Protein 6J5F (pdb70)

CATH classification: 2.60.40.350

Radius of gyration: 21.65 Å; Cα contacts (8 Å, |Δi|>4): 875; chains: 3; bounding box: 58×42×71 Å

Sequence (322 aa):
YTMCDKTKFTWKRAPTDSGHDTVVMEVTFSGTKPCRIPVRAVAHGSPDVNVAMLITPNPTIENNGGGFIEMQLPPGDNIIYVGELSHQWFQKGSQVQLQQSGPELVKPGASVKMSCKASGYTFTDYVIGWVKQRTGQGLEWIGEIYPGSGTTYYNEKFKDKATLTADKSSNTAYMQLSSLTSEDSAVYFCARGEDGYYIALDYWGQGTTVTVSSDIELTQSPASLSASVGETVTITCRASGNIHNYLAWYQQKQGKSPQLLVYKAQTLADGVPSRFSGSGSGTQYSLKINSLQPEDFGSYYCQHFWSTPPWTFGGGTKLEIK

Foldseek 3Di:
DAEAALVFKDFPAPWDDPVPQKTKGFIDGDDDPKHFWDKFKAAPPGPPDGQWAWPPPRFIDHPPDTGMTITHGAAAWMWIGGRNDIDIDHHHHD/DWAWEKDEAAEEAQFAKDKIKTAIDDDQLQQKKKWKWWAAVPGDIDTAKIARQNVRDIDGDPVCPVFWDWGADNVRRMIMIMGGRDDQVRFTWMKIFIAGPPDGDDRDGIYPTYTYGYDD/DKAKAKPDQEDADAAQAKDKIKIFIPWFQFLQKWKWFDADPGDTDTADGSQAHGDPPHDPQWGKDDGTGMIMIMGGRHDPVRFGKMKMWGDGDDDDRDIYPIYGYHHD

Organism: NCBI:txid11084

Structure (mmCIF, N/CA/C/O backbone):
data_6J5F
#
_entry.id   6J5F
#
_cell.length_a   92.668
_cell.length_b   95.461
_cell.length_c   99.970
_cell.angle_alpha   90.00
_cell.angle_beta   90.00
_cell.angle_gamma   90.00
#
_symmetry.space_group_name_H-M   'I 2 2 2'
#
loop_
_entity.id
_entity.type
_entity.pdbx_description
1 polymer 'Envelope protein'
2 polymer 'antibody heavy chain'
3 polymer 'antibody light chain'
4 water water
#
loop_
_atom_site.group_PDB
_atom_site.id
_atom_site.type_symbol
_atom_site.label_atom_id
_atom_site.label_alt_id
_atom_site.label_comp_id
_atom_site.label_asym_id
_atom_site.label_entity_id
_atom_site.label_seq_id
_atom_site.pdbx_PDB_ins_code
_atom_site.Cartn_x
_atom_site.Cartn_y
_atom_site.Cartn_z
_atom_site.occupancy
_atom_site.B_iso_or_equiv
_atom_site.auth_seq_id
_atom_site.auth_comp_id
_atom_site.auth_asym_id
_atom_site.auth_atom_id
_atom_site.pdbx_PDB_model_num
ATOM 1 N N . TYR A 1 4 ? 31.457 29.742 45.994 1.00 64.36 304 TYR A N 1
ATOM 2 C CA . TYR A 1 4 ? 30.789 29.569 44.710 1.00 52.30 304 TYR A CA 1
ATOM 3 C C . TYR A 1 4 ? 29.348 29.102 44.937 1.00 49.70 304 TYR A C 1
ATOM 4 O O . TYR A 1 4 ? 28.827 29.214 46.047 1.00 51.18 304 TYR A O 1
ATOM 13 N N . THR A 1 5 ? 28.699 28.590 43.896 1.00 37.54 305 THR A N 1
ATOM 14 C CA . THR A 1 5 ? 27.393 27.981 44.088 1.00 32.49 305 THR A CA 1
ATOM 15 C C . THR A 1 5 ? 27.553 26.511 44.468 1.00 24.01 305 THR A C 1
ATOM 16 O O . THR A 1 5 ? 28.628 25.921 44.346 1.00 23.59 305 THR A O 1
ATOM 20 N N . MET A 1 6 ? 26.459 25.921 44.937 1.00 24.66 306 MET A N 1
ATOM 21 C CA . MET A 1 6 ? 26.454 24.522 45.339 1.00 21.75 306 MET A CA 1
ATOM 22 C C . MET A 1 6 ? 26.389 23.627 44.108 1.00 20.77 306 MET A C 1
ATOM 23 O O . MET A 1 6 ? 25.585 23.867 43.203 1.00 23.39 306 MET A O 1
ATOM 28 N N . CYS A 1 7 ? 27.238 22.600 44.073 1.00 17.31 307 CYS A N 1
ATOM 29 C CA . CYS A 1 7 ? 27.222 21.663 42.957 1.00 18.48 307 CYS A CA 1
ATOM 30 C C . CYS A 1 7 ? 25.885 20.930 42.897 1.00 16.92 307 CYS A C 1
ATOM 31 O O . CYS A 1 7 ? 25.355 20.482 43.918 1.00 16.98 307 CYS A O 1
ATOM 34 N N . ASP A 1 8 ? 25.340 20.822 41.687 1.00 16.86 308 ASP A N 1
ATOM 35 C CA . ASP A 1 8 ? 24.123 20.060 41.431 1.00 15.92 308 ASP A CA 1
ATOM 36 C C . ASP A 1 8 ? 24.231 18.655 42.014 1.00 11.76 308 ASP A C 1
ATOM 37 O O . ASP A 1 8 ? 25.120 17.883 41.645 1.00 13.64 308 ASP A O 1
ATOM 42 N N . LYS A 1 9 ? 23.312 18.322 42.925 1.00 12.63 309 LYS A N 1
ATOM 43 C CA . LYS A 1 9 ? 23.368 17.044 43.631 1.00 12.18 309 LYS A CA 1
ATOM 44 C C . LYS A 1 9 ? 23.154 15.844 42.717 1.00 12.36 309 LYS A C 1
ATOM 45 O O . LYS A 1 9 ? 23.436 14.715 43.133 1.00 11.80 309 LYS A O 1
ATOM 51 N N . THR A 1 10 ? 22.677 16.057 41.493 1.00 11.26 310 THR A N 1
ATOM 52 C CA . THR A 1 10 ? 22.340 14.974 40.582 1.00 12.09 310 THR A CA 1
ATOM 53 C C . THR A 1 10 ? 23.416 14.712 39.535 1.00 12.45 310 THR A C 1
ATOM 54 O O . THR A 1 10 ? 23.184 13.919 38.622 1.00 14.14 310 THR A O 1
ATOM 58 N N . LYS A 1 11 ? 24.584 15.348 39.642 1.00 11.87 311 LYS A N 1
ATOM 59 C CA . LYS A 1 11 ? 25.564 15.328 38.561 1.00 12.87 311 LYS A CA 1
ATOM 60 C C . LYS A 1 11 ? 26.925 14.796 39.007 1.00 13.96 311 LYS A C 1
ATOM 61 O O . LYS A 1 11 ? 27.959 15.196 38.468 1.00 13.89 311 LYS A O 1
ATOM 67 N N . PHE A 1 12 ? 26.947 13.882 39.972 1.00 15.29 312 PHE A N 1
ATOM 68 C CA . P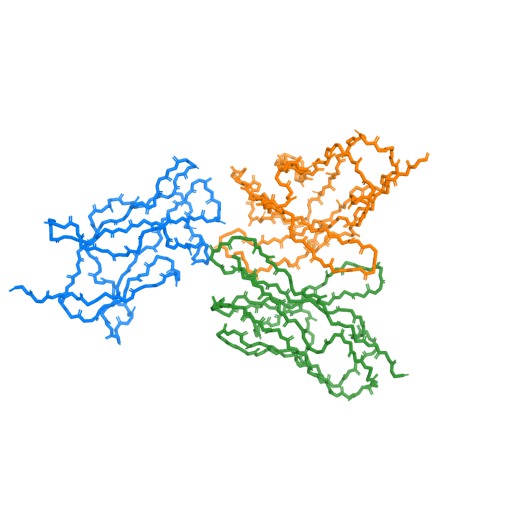HE A 1 12 ? 28.184 13.264 40.425 1.00 13.03 312 PHE A CA 1
ATOM 69 C C . PHE A 1 12 ? 28.230 11.794 40.031 1.00 14.90 312 PHE A C 1
ATOM 70 O O . PHE A 1 12 ? 27.213 11.094 40.047 1.00 14.16 312 PHE A O 1
ATOM 78 N N . THR A 1 13 ? 29.432 11.325 39.705 1.00 12.94 313 THR A N 1
ATOM 79 C CA . THR A 1 13 ? 29.682 9.907 39.496 1.00 13.76 313 THR A CA 1
ATOM 80 C C . THR A 1 13 ? 31.013 9.560 40.146 1.00 15.52 313 THR A C 1
ATOM 81 O O . THR A 1 13 ? 31.872 10.422 40.343 1.00 16.08 313 THR A O 1
ATOM 85 N N . TRP A 1 14 ? 31.171 8.288 40.505 1.00 15.61 314 TRP A N 1
ATOM 86 C CA . TRP A 1 14 ? 32.395 7.839 41.156 1.00 19.51 314 TRP A CA 1
ATOM 87 C C . TRP A 1 14 ? 33.507 7.705 40.123 1.00 22.44 314 TRP A C 1
ATOM 88 O O . TRP A 1 14 ? 33.376 6.950 39.154 1.00 24.80 314 TRP A O 1
ATOM 99 N N . LYS A 1 15 ? 34.592 8.450 40.320 1.00 20.72 315 LYS A N 1
ATOM 100 C CA . LYS A 1 15 ? 35.834 8.146 39.621 1.00 25.30 315 LYS A CA 1
ATOM 101 C C . LYS A 1 15 ? 36.663 7.143 40.410 1.00 23.70 315 LYS A C 1
ATOM 102 O O . LYS A 1 15 ? 37.241 6.214 39.834 1.00 24.95 315 LYS A O 1
ATOM 108 N N . ARG A 1 16 ? 36.711 7.318 41.727 1.00 18.72 316 ARG A N 1
ATOM 109 C CA . ARG A 1 16 ? 37.311 6.360 42.647 1.00 26.16 316 ARG A CA 1
ATOM 110 C C . ARG A 1 16 ? 36.390 6.280 43.854 1.00 19.24 316 ARG A C 1
ATOM 111 O O . ARG A 1 16 ? 36.266 7.258 44.598 1.00 18.60 316 ARG A O 1
ATOM 119 N N . ALA A 1 17 ? 35.737 5.129 44.035 1.00 18.26 317 ALA A N 1
ATOM 120 C CA . ALA A 1 17 ? 34.819 4.943 45.146 1.00 16.67 317 ALA A CA 1
ATOM 121 C C . ALA A 1 17 ? 35.569 5.055 46.473 1.00 16.41 317 ALA A C 1
ATOM 122 O O . ALA A 1 17 ? 36.795 4.924 46.512 1.00 19.38 317 ALA A O 1
ATOM 124 N N . PRO A 1 18 ? 34.853 5.318 47.569 1.00 18.79 318 PRO A N 1
ATOM 125 C CA . PRO A 1 18 ? 35.513 5.417 48.878 1.00 17.22 318 PRO A CA 1
ATOM 126 C C . PRO A 1 18 ? 36.357 4.187 49.188 1.00 18.12 318 PRO A C 1
ATOM 127 O O . PRO A 1 18 ? 35.962 3.051 48.919 1.00 17.74 318 PRO A O 1
ATOM 131 N N . THR A 1 19 ? 37.531 4.425 49.767 1.00 17.80 319 THR A N 1
ATOM 132 C CA . THR A 1 19 ? 38.476 3.350 50.032 1.00 20.77 319 THR A CA 1
ATOM 133 C C . THR A 1 19 ? 39.407 3.778 51.155 1.00 22.74 319 THR A C 1
ATOM 134 O O . THR A 1 19 ? 39.571 4.970 51.430 1.00 22.40 319 THR A O 1
ATOM 138 N N . ASP A 1 20 ? 40.005 2.784 51.809 1.00 24.82 320 ASP A N 1
ATOM 139 C CA . ASP A 1 20 ? 40.965 3.067 52.866 1.00 29.75 320 ASP A CA 1
ATOM 140 C C . ASP A 1 20 ? 42.172 3.798 52.293 1.00 30.89 320 ASP A C 1
ATOM 141 O O . ASP A 1 20 ? 42.678 3.454 51.221 1.00 29.96 320 ASP A O 1
ATOM 146 N N . SER A 1 21 ? 42.630 4.820 53.015 1.00 29.83 321 SER A N 1
ATOM 147 C CA . SER A 1 21 ? 43.770 5.602 52.557 1.00 29.20 321 SER A CA 1
ATOM 148 C C . SER A 1 21 ? 45.103 4.984 52.949 1.00 35.13 321 SER A C 1
ATOM 149 O O . SER A 1 21 ? 46.118 5.276 52.309 1.00 33.41 321 SER A O 1
ATOM 152 N N . GLY A 1 22 ? 45.125 4.141 53.975 1.00 36.69 322 GLY A N 1
ATOM 153 C CA . GLY A 1 22 ? 46.354 3.653 54.546 1.00 43.89 322 GLY A CA 1
ATOM 154 C C . GLY A 1 22 ? 46.821 4.432 55.756 1.00 43.91 322 GLY A C 1
ATOM 155 O O . GLY A 1 22 ? 47.613 3.904 56.546 1.00 50.62 322 GLY A O 1
ATOM 156 N N . HIS A 1 23 ? 46.359 5.671 55.918 1.00 38.79 323 HIS A N 1
ATOM 157 C CA . HIS A 1 23 ? 46.621 6.463 57.113 1.00 41.54 323 HIS A CA 1
ATOM 158 C C . HIS A 1 23 ? 45.326 6.761 57.859 1.00 40.71 323 HIS A C 1
ATOM 159 O O . HIS A 1 23 ? 45.076 7.889 58.290 1.00 42.88 323 HIS A O 1
ATOM 166 N N . ASP A 1 24 ? 44.480 5.736 57.998 1.00 41.75 324 ASP A N 1
ATOM 167 C CA . ASP A 1 24 ? 43.293 5.770 58.856 1.00 46.35 324 ASP A CA 1
ATOM 168 C C . ASP A 1 24 ? 42.296 6.846 58.428 1.00 42.81 324 ASP A C 1
ATOM 169 O O . ASP A 1 24 ? 41.616 7.452 59.260 1.00 42.50 324 ASP A O 1
ATOM 174 N N . THR A 1 25 ? 42.198 7.106 57.127 1.00 32.85 325 THR A N 1
ATOM 175 C CA . THR A 1 25 ? 41.159 7.971 56.592 1.00 27.50 325 THR A CA 1
ATOM 176 C C . THR A 1 25 ? 40.504 7.284 55.401 1.00 21.28 325 THR A C 1
ATOM 177 O O . THR A 1 25 ? 40.933 6.219 54.952 1.00 25.07 325 THR A O 1
ATOM 181 N N . VAL A 1 26 ? 39.444 7.908 54.899 1.00 24.13 326 VAL A N 1
ATOM 182 C CA . VAL A 1 26 ? 38.692 7.425 53.748 1.00 23.01 326 VAL A CA 1
ATOM 183 C C . VAL A 1 26 ? 38.853 8.447 52.633 1.00 19.14 326 VAL A C 1
ATOM 184 O O . VAL A 1 26 ? 38.531 9.627 52.819 1.00 17.92 326 VAL A O 1
ATOM 188 N N . VAL A 1 27 ? 39.341 7.999 51.479 1.00 19.94 327 VAL A N 1
ATOM 189 C CA . VAL A 1 27 ? 39.563 8.883 50.343 1.00 23.15 327 VAL A CA 1
ATOM 190 C C . VAL A 1 27 ? 38.676 8.446 49.185 1.00 19.58 327 VAL A C 1
ATOM 191 O O . VAL A 1 27 ? 38.326 7.269 49.047 1.00 21.48 327 VAL A O 1
ATOM 195 N N . MET A 1 28 ? 38.322 9.414 48.344 1.00 19.51 328 MET A N 1
ATOM 196 C CA . MET A 1 28 ? 37.441 9.161 47.212 1.00 21.43 328 MET A CA 1
ATOM 197 C C . MET A 1 28 ? 37.642 10.262 46.184 1.00 19.07 328 MET A C 1
ATOM 198 O O . MET A 1 28 ? 38.198 11.322 46.483 1.00 22.03 328 MET A O 1
ATOM 203 N N . GLU A 1 29 ? 37.167 10.004 44.967 1.00 17.66 329 GLU A N 1
ATOM 204 C CA . GLU A 1 29 ? 37.240 10.987 43.895 1.00 22.01 329 GLU A CA 1
ATOM 205 C C . GLU A 1 29 ? 35.982 10.900 43.048 1.00 17.84 329 GLU A C 1
ATOM 206 O O . GLU A 1 29 ? 35.566 9.802 42.668 1.00 18.74 329 GLU A O 1
ATOM 212 N N . VAL A 1 30 ? 35.392 12.054 42.744 1.00 17.77 330 VAL A N 1
ATOM 213 C CA . VAL A 1 30 ? 34.166 12.124 41.963 1.00 17.67 330 VAL A CA 1
ATOM 214 C C . VAL A 1 30 ? 34.419 12.933 40.699 1.00 20.05 330 VAL A C 1
ATOM 215 O O . VAL A 1 30 ? 35.287 13.810 40.658 1.00 23.08 330 VAL A O 1
ATOM 219 N N . THR A 1 31 ? 33.654 12.617 39.658 1.00 16.65 331 THR A N 1
ATOM 220 C CA . THR A 1 31 ? 33.583 13.415 38.443 1.00 19.51 331 THR A CA 1
ATOM 221 C C . THR A 1 31 ? 32.238 14.128 38.415 1.00 20.45 331 THR A C 1
ATOM 222 O O . THR A 1 31 ? 31.196 13.502 38.637 1.00 20.81 331 THR A O 1
ATOM 226 N N . PHE A 1 32 ? 32.262 15.430 38.152 1.00 15.88 332 PHE A N 1
ATOM 227 C CA . PHE A 1 32 ? 31.077 16.271 38.226 1.00 15.47 332 PHE A CA 1
ATOM 228 C C . PHE A 1 32 ? 30.723 16.795 36.841 1.00 19.98 332 PHE A C 1
ATOM 229 O O . PHE A 1 32 ? 31.606 17.179 36.070 1.00 17.33 332 PHE A O 1
ATOM 237 N N . SER A 1 33 ? 29.428 16.815 36.531 1.00 16.74 333 SER A N 1
ATOM 238 C CA . SER A 1 33 ? 28.948 17.154 35.197 1.00 15.58 333 SER A CA 1
ATOM 239 C C . SER A 1 33 ? 27.945 18.306 35.226 1.00 15.39 333 SER A C 1
ATOM 240 O O . SER A 1 33 ? 26.952 18.305 34.497 1.00 15.15 333 SER A O 1
ATOM 243 N N . GLY A 1 34 ? 28.201 19.306 36.064 1.00 14.33 334 GLY A N 1
ATOM 244 C CA . GLY A 1 34 ? 27.395 20.511 36.070 1.00 14.40 334 GLY A CA 1
ATOM 245 C C . GLY A 1 34 ? 28.241 21.751 35.856 1.00 16.74 334 GLY A C 1
ATOM 246 O O . GLY A 1 34 ? 29.336 21.665 35.294 1.00 17.85 334 GLY A O 1
ATOM 247 N N . THR A 1 35 ? 27.757 22.907 36.302 1.00 17.87 335 THR A N 1
ATOM 248 C CA . THR A 1 35 ? 28.512 24.138 36.117 1.00 17.86 335 THR A CA 1
ATOM 249 C C . THR A 1 35 ? 29.772 24.120 36.976 1.00 19.27 335 THR A C 1
ATOM 250 O O . THR A 1 35 ? 29.788 23.565 38.078 1.00 19.31 335 THR A O 1
ATOM 254 N N . LYS A 1 36 ? 30.843 24.705 36.447 1.00 20.39 336 LYS A N 1
ATOM 255 C CA . LYS A 1 36 ? 32.129 24.732 37.122 1.00 24.32 336 LYS A CA 1
ATOM 256 C C . LYS A 1 36 ? 32.688 26.148 37.108 1.00 26.90 336 LYS A C 1
ATOM 257 O O . LYS A 1 36 ? 32.578 26.848 36.094 1.00 23.23 336 LYS A O 1
ATOM 263 N N . PRO A 1 37 ? 33.301 26.599 38.213 1.00 24.47 337 PRO A N 1
ATOM 264 C CA . PRO A 1 37 ? 33.508 25.830 39.447 1.00 25.11 337 PRO A CA 1
ATOM 265 C C . PRO A 1 37 ? 32.297 25.817 40.383 1.00 20.11 337 PRO A C 1
ATOM 266 O O . PRO A 1 37 ? 31.406 26.653 40.243 1.00 20.96 337 PRO A O 1
ATOM 270 N N . CYS A 1 38 ? 32.269 24.876 41.327 1.00 23.26 338 CYS A N 1
ATOM 271 C CA . CYS A 1 38 ? 31.184 24.803 42.295 1.00 22.28 338 CYS A CA 1
ATOM 272 C C . CYS A 1 38 ? 31.684 24.134 43.568 1.00 21.72 338 CYS A C 1
ATOM 273 O O . CYS A 1 38 ? 32.764 23.541 43.607 1.00 21.90 338 CYS A O 1
ATOM 276 N N . ARG A 1 39 ? 30.857 24.202 44.604 1.00 19.87 339 ARG A N 1
ATOM 277 C CA . ARG A 1 39 ? 31.208 23.752 45.942 1.00 21.37 339 ARG A CA 1
ATOM 278 C C . ARG A 1 39 ? 30.436 22.482 46.274 1.00 22.77 339 ARG A C 1
ATOM 279 O O . ARG A 1 39 ? 29.206 22.459 46.182 1.00 19.87 339 ARG A O 1
ATOM 287 N N . ILE A 1 40 ? 31.161 21.440 46.670 1.00 17.57 340 ILE A N 1
ATOM 288 C CA . ILE A 1 40 ? 30.613 20.088 46.762 1.00 16.81 340 ILE A CA 1
ATOM 289 C C . ILE A 1 40 ? 29.864 19.871 48.070 1.00 18.68 340 ILE A C 1
ATOM 290 O O . ILE A 1 40 ? 30.442 20.049 49.151 1.00 20.15 340 ILE A O 1
ATOM 295 N N . PRO A 1 41 ? 28.586 19.484 48.026 1.00 21.79 341 PRO A N 1
ATOM 296 C CA . PRO A 1 41 ? 27.915 19.032 49.252 1.00 21.48 341 PRO A CA 1
ATOM 297 C C . PRO A 1 41 ? 28.270 17.591 49.593 1.00 21.32 341 PRO A C 1
ATOM 298 O O . PRO A 1 41 ? 27.743 16.653 48.987 1.00 25.05 341 PRO A O 1
ATOM 302 N N . VAL A 1 42 ? 29.062 17.365 50.567 1.00 18.82 342 VAL A N 1
ATOM 303 C CA . VAL A 1 42 ? 29.407 16.017 50.923 1.00 19.19 342 VAL A CA 1
ATOM 304 C C . VAL A 1 42 ? 29.060 15.795 52.369 1.00 18.94 342 VAL A C 1
ATOM 305 O O . VAL A 1 42 ? 29.200 16.642 53.146 1.00 19.51 342 VAL A O 1
ATOM 309 N N . ARG A 1 43 ? 28.605 14.622 52.680 1.00 13.76 343 ARG A N 1
ATOM 310 C CA . ARG A 1 43 ? 28.222 14.264 54.042 1.00 14.83 343 ARG A CA 1
ATOM 311 C C . ARG A 1 43 ? 28.206 12.747 54.169 1.00 16.24 343 ARG A C 1
ATOM 312 O O . ARG A 1 43 ? 28.434 12.017 53.204 1.00 17.30 343 ARG A O 1
ATOM 320 N N . ALA A 1 44 ? 27.973 12.279 55.390 1.00 15.53 344 ALA A N 1
ATOM 321 C CA . ALA A 1 44 ? 27.821 10.859 55.653 1.00 15.17 344 ALA A CA 1
ATOM 322 C C . ALA A 1 44 ? 26.887 10.698 56.838 1.00 18.71 344 ALA A C 1
ATOM 323 O O . ALA A 1 44 ? 26.829 11.558 57.722 1.00 18.92 344 ALA A O 1
ATOM 325 N N . VAL A 1 45 ? 26.145 9.598 56.841 1.00 13.29 345 VAL A N 1
ATOM 326 C CA . VAL A 1 45 ? 25.157 9.339 57.879 1.00 15.92 345 VAL A CA 1
ATOM 327 C C . VAL A 1 45 ? 25.398 7.959 58.470 1.00 18.79 345 VAL A C 1
ATOM 328 O O . VAL A 1 45 ? 25.799 7.027 57.764 1.00 16.18 345 VAL A O 1
ATOM 332 N N . ALA A 1 46 ? 25.176 7.835 59.775 1.00 17.41 346 ALA A N 1
ATOM 333 C CA . ALA A 1 46 ? 25.081 6.516 60.380 1.00 22.07 346 ALA A CA 1
ATOM 334 C C . ALA A 1 46 ? 23.753 5.896 59.973 1.00 26.55 346 ALA A C 1
ATOM 335 O O . ALA A 1 46 ? 22.707 6.546 60.066 1.00 28.58 346 ALA A O 1
ATOM 337 N N . HIS A 1 47 ? 23.802 4.651 59.498 1.00 32.84 347 HIS A N 1
ATOM 338 C CA . HIS A 1 47 ? 22.637 4.013 58.894 1.00 37.47 347 HIS A CA 1
ATOM 339 C C . HIS A 1 47 ? 21.409 4.139 59.786 1.00 40.01 347 HIS A C 1
ATOM 340 O O . HIS A 1 47 ? 21.457 3.835 60.981 1.00 43.92 347 HIS A O 1
ATOM 347 N N . GLY A 1 48 ? 20.308 4.607 59.197 1.00 44.59 348 GLY A N 1
ATOM 348 C CA . GLY A 1 48 ? 19.072 4.813 59.917 1.00 43.10 348 GLY A CA 1
ATOM 349 C C . GLY A 1 48 ? 18.922 6.170 60.573 1.00 47.44 348 GLY A C 1
ATOM 350 O O . GLY A 1 48 ? 17.839 6.469 61.092 1.00 45.56 348 GLY A O 1
ATOM 351 N N . SER A 1 49 ? 19.966 6.998 60.571 1.00 36.29 349 SER A N 1
ATOM 352 C CA . SER A 1 49 ? 19.932 8.333 61.173 1.00 37.72 349 SER A CA 1
ATOM 353 C C . SER A 1 49 ? 20.383 9.356 60.137 1.00 29.53 349 SER A C 1
ATOM 354 O O . SER A 1 49 ? 21.488 9.904 60.224 1.00 27.87 349 SER A O 1
ATOM 357 N N . PRO A 1 50 ? 19.536 9.650 59.145 1.00 30.04 350 PRO A N 1
ATOM 358 C CA . PRO A 1 50 ? 19.969 10.514 58.036 1.00 34.42 350 PRO A CA 1
ATOM 359 C C . PRO A 1 50 ? 20.076 11.984 58.400 1.00 28.64 350 PRO A C 1
ATOM 360 O O . PRO A 1 50 ? 20.582 12.765 57.584 1.00 31.48 350 PRO A O 1
ATOM 364 N N . ASP A 1 51 ? 19.626 12.385 59.590 1.00 25.46 351 ASP A N 1
ATOM 365 C CA . ASP A 1 51 ? 19.572 13.806 59.921 1.00 28.46 351 ASP A CA 1
ATOM 366 C C . ASP A 1 51 ? 20.953 14.394 60.188 1.00 23.69 351 ASP A C 1
ATOM 367 O O . ASP A 1 51 ? 21.179 15.578 59.913 1.00 27.03 351 ASP A O 1
ATOM 372 N N . VAL A 1 52 ? 21.886 13.599 60.709 1.00 20.90 352 VAL A N 1
ATOM 373 C CA . VAL A 1 52 ? 23.130 14.109 61.281 1.00 19.84 352 VAL A CA 1
ATOM 374 C C . VAL A 1 52 ? 24.309 13.681 60.416 1.00 18.96 352 VAL A C 1
ATOM 375 O O . VAL A 1 52 ? 24.472 12.492 60.117 1.00 17.79 352 VAL A O 1
ATOM 379 N N . ASN A 1 53 ? 25.140 14.651 60.037 1.00 20.19 353 ASN A N 1
ATOM 380 C CA . ASN A 1 53 ? 26.352 14.400 59.261 1.00 20.56 353 ASN A CA 1
ATOM 381 C C . ASN A 1 53 ? 27.454 13.917 60.197 1.00 22.69 353 ASN A C 1
ATOM 382 O O . ASN A 1 53 ? 27.950 14.683 61.029 1.00 20.03 353 ASN A O 1
ATOM 387 N N . VAL A 1 54 ? 27.854 12.650 60.054 1.00 19.53 354 VAL A N 1
ATOM 388 C CA . VAL A 1 54 ? 28.904 12.078 60.888 1.00 19.43 354 VAL A CA 1
ATOM 389 C C . VAL A 1 54 ? 30.273 12.144 60.229 1.00 20.44 354 VAL A C 1
ATOM 390 O O . VAL A 1 54 ? 31.259 11.684 60.820 1.00 23.13 354 VAL A O 1
ATOM 394 N N . ALA A 1 55 ? 30.368 12.706 59.027 1.00 22.17 355 ALA A N 1
ATOM 395 C CA . ALA A 1 55 ? 31.647 12.782 58.337 1.00 21.48 355 ALA A CA 1
ATOM 396 C C . ALA A 1 55 ? 32.552 13.819 58.991 1.00 26.02 355 ALA A C 1
ATOM 397 O O . ALA A 1 55 ? 32.139 14.956 59.238 1.00 32.20 355 ALA A O 1
ATOM 399 N N . MET A 1 56 ? 33.790 13.422 59.275 1.00 27.18 356 MET A N 1
ATOM 400 C CA . MET A 1 56 ? 34.833 14.337 59.732 1.00 25.68 356 MET A CA 1
ATOM 401 C C . MET A 1 56 ? 35.682 14.669 58.509 1.00 22.30 356 MET A C 1
ATOM 402 O O . MET A 1 56 ? 36.613 13.942 58.162 1.00 25.41 356 MET A O 1
ATOM 407 N N . LEU A 1 57 ? 35.371 15.758 57.867 1.00 27.77 357 LEU A N 1
ATOM 408 C CA . LEU A 1 57 ? 36.077 16.147 56.691 1.00 25.64 357 LEU A CA 1
ATOM 409 C C . LEU A 1 57 ? 37.480 16.615 56.896 1.00 30.33 357 LEU A C 1
ATOM 410 O O . LEU A 1 57 ? 37.709 17.478 57.691 1.00 31.50 357 LEU A O 1
ATOM 415 N N . ILE A 1 58 ? 38.420 16.020 56.220 1.00 26.32 358 ILE A N 1
ATOM 416 C CA . ILE A 1 58 ? 39.780 16.546 56.249 1.00 30.65 358 ILE A CA 1
ATOM 417 C C . ILE A 1 58 ? 40.015 17.505 55.093 1.00 32.94 358 ILE A C 1
ATOM 418 O O . ILE A 1 58 ? 40.657 18.544 55.262 1.00 34.37 358 ILE A O 1
ATOM 423 N N . THR A 1 59 ? 39.487 17.183 53.907 1.00 33.17 359 THR A N 1
ATOM 424 C CA . THR A 1 59 ? 39.538 18.084 52.764 1.00 30.85 359 THR A CA 1
ATOM 425 C C . THR A 1 59 ? 38.801 19.374 53.099 1.00 32.54 359 THR A C 1
ATOM 426 O O . THR A 1 59 ? 37.580 19.358 53.295 1.00 35.00 359 THR A O 1
ATOM 430 N N . PRO A 1 60 ? 39.501 20.507 53.175 1.00 39.18 360 PRO A N 1
ATOM 431 C CA . PRO A 1 60 ? 38.828 21.769 53.503 1.00 40.02 360 PRO A CA 1
ATOM 432 C C . PRO A 1 60 ? 38.106 22.327 52.284 1.00 38.84 360 PRO A C 1
ATOM 433 O O . PRO A 1 60 ? 38.690 22.450 51.205 1.00 40.28 360 PRO A O 1
ATOM 437 N N . ASN A 1 61 ? 36.825 22.643 52.461 1.00 32.30 361 ASN A N 1
ATOM 438 C CA . ASN A 1 61 ? 36.011 23.289 51.438 1.00 36.49 361 ASN A CA 1
ATOM 439 C C . ASN A 1 61 ? 36.122 22.598 50.076 1.00 30.33 361 ASN A C 1
ATOM 440 O O . ASN A 1 61 ? 36.557 23.214 49.098 1.00 28.32 361 ASN A O 1
ATOM 445 N N . PRO A 1 62 ? 35.739 21.322 49.981 1.00 27.05 362 PRO A N 1
ATOM 446 C CA . PRO A 1 62 ? 35.919 20.595 48.716 1.00 24.85 362 PRO A CA 1
ATOM 447 C C . PRO A 1 62 ? 35.178 21.270 47.571 1.00 21.14 362 PRO A C 1
ATOM 448 O O . PRO A 1 62 ? 34.021 21.677 47.703 1.00 19.18 362 PRO A O 1
ATOM 452 N N . THR A 1 63 ? 35.866 21.390 46.439 1.00 24.57 363 THR A N 1
ATOM 453 C CA . THR A 1 63 ? 35.408 22.215 45.332 1.00 22.42 363 THR A CA 1
ATOM 454 C C . THR A 1 63 ? 35.748 21.535 44.015 1.00 23.53 363 THR A C 1
ATOM 455 O O . THR A 1 63 ? 36.835 20.972 43.862 1.00 24.92 363 THR A O 1
ATOM 459 N N . ILE A 1 64 ? 34.811 21.575 43.075 1.00 23.48 364 ILE A N 1
ATOM 460 C CA . ILE A 1 64 ? 35.097 21.229 41.689 1.00 21.56 364 ILE A CA 1
ATOM 461 C C . ILE A 1 64 ? 35.602 22.490 41.006 1.00 23.27 364 ILE A C 1
ATOM 462 O O . ILE A 1 64 ? 34.890 23.496 40.949 1.00 23.89 364 ILE A O 1
ATOM 467 N N . GLU A 1 65 ? 36.838 22.453 40.518 1.00 27.48 365 GLU A N 1
ATOM 468 C CA . GLU A 1 65 ? 37.369 23.551 39.728 1.00 29.26 365 GLU A CA 1
ATOM 469 C C . GLU A 1 65 ? 37.144 23.250 38.248 1.00 30.12 365 GLU A C 1
ATOM 470 O O . GLU A 1 65 ? 36.627 22.194 37.877 1.00 31.01 365 GLU A O 1
ATOM 476 N N . ASN A 1 66 ? 37.530 24.190 37.383 1.00 39.34 366 ASN A N 1
ATOM 477 C CA . ASN A 1 66 ? 37.341 23.978 35.952 1.00 42.79 366 ASN A CA 1
ATOM 478 C C . ASN A 1 66 ? 38.170 22.801 35.455 1.00 45.72 366 ASN A C 1
ATOM 479 O O . ASN A 1 66 ? 37.696 21.993 34.649 1.00 52.12 366 ASN A O 1
ATOM 484 N N . ASN A 1 67 ? 39.407 22.681 35.931 1.00 64.33 367 ASN A N 1
ATOM 485 C CA . ASN A 1 67 ? 40.302 21.599 35.534 1.00 66.71 367 ASN A CA 1
ATOM 486 C C . ASN A 1 67 ? 40.898 20.918 36.755 1.00 71.50 367 ASN A C 1
ATOM 487 O O . ASN A 1 67 ? 42.111 20.735 36.876 1.00 77.84 367 ASN A O 1
ATOM 492 N N . GLY A 1 68 ? 40.049 20.532 37.695 1.00 50.60 368 GLY A N 1
ATOM 493 C CA . GLY A 1 68 ? 40.511 19.846 38.883 1.00 46.34 368 GLY A CA 1
ATOM 494 C C . GLY A 1 68 ? 39.436 19.833 39.953 1.00 45.03 368 GLY A C 1
ATOM 495 O O . GLY A 1 68 ? 38.307 20.273 39.739 1.00 43.73 368 GLY A O 1
ATOM 496 N N . GLY A 1 69 ? 39.827 19.326 41.111 1.00 42.69 369 GLY A N 1
ATOM 497 C CA . GLY A 1 69 ? 38.897 19.109 42.195 1.00 37.99 369 GLY A CA 1
ATOM 498 C C . GLY A 1 69 ? 38.168 17.783 42.066 1.00 37.16 369 GLY A C 1
ATOM 499 O O . GLY A 1 69 ? 38.156 17.137 41.019 1.00 38.76 369 GLY A O 1
ATOM 500 N N . GLY A 1 70 ? 37.546 17.377 43.165 1.00 32.30 370 GLY A N 1
ATOM 501 C CA . GLY A 1 70 ? 36.835 16.118 43.226 1.00 26.29 370 GLY A CA 1
ATOM 502 C C . GLY A 1 70 ? 37.451 15.102 44.158 1.00 27.46 370 GLY A C 1
ATOM 503 O O . GLY A 1 70 ? 36.830 14.062 44.408 1.00 22.46 370 GLY A O 1
ATOM 504 N N . PHE A 1 71 ? 38.647 15.362 44.678 1.00 25.74 371 PHE A N 1
ATOM 505 C CA . PHE A 1 71 ? 39.237 14.498 45.689 1.00 25.81 371 PHE A CA 1
ATOM 506 C C . PHE A 1 71 ? 38.703 14.890 47.060 1.00 24.50 371 PHE A C 1
ATOM 507 O O . PHE A 1 71 ? 38.700 16.071 47.419 1.00 24.24 371 PHE A O 1
ATOM 515 N N . ILE A 1 72 ? 38.239 13.902 47.822 1.00 24.03 372 ILE A N 1
ATOM 516 C CA . ILE A 1 72 ? 37.648 14.139 49.133 1.00 22.36 372 ILE A CA 1
ATOM 517 C C . ILE A 1 72 ? 38.220 13.133 50.121 1.00 20.52 372 ILE A C 1
ATOM 518 O O . ILE A 1 72 ? 38.274 11.930 49.835 1.00 20.43 372 ILE A O 1
ATOM 523 N N . GLU A 1 73 ? 38.638 13.627 51.285 1.00 19.56 373 GLU A N 1
ATOM 524 C CA . GLU A 1 73 ? 39.174 12.804 52.358 1.00 19.35 373 GLU A CA 1
ATOM 525 C C . GLU A 1 73 ? 38.407 13.097 53.638 1.00 19.75 373 GLU A C 1
ATOM 526 O O . GLU A 1 73 ? 38.143 14.260 53.960 1.00 21.92 373 GLU A O 1
ATOM 532 N N . MET A 1 74 ? 38.048 12.042 54.365 1.00 21.78 374 MET A N 1
ATOM 533 C CA . MET A 1 74 ? 37.218 12.192 55.552 1.00 22.43 374 MET A CA 1
ATOM 534 C C . MET A 1 74 ? 37.533 11.078 56.538 1.00 21.99 374 MET A C 1
ATOM 535 O O . MET A 1 74 ? 38.268 10.140 56.234 1.00 26.55 374 MET A O 1
ATOM 540 N N . GLN A 1 75 ? 36.965 11.200 57.734 1.00 21.95 375 GLN A N 1
ATOM 541 C CA . GLN A 1 75 ? 36.998 10.143 58.731 1.00 23.18 375 GLN A CA 1
ATOM 542 C C . GLN A 1 75 ? 35.578 9.864 59.193 1.00 23.42 375 GLN A C 1
ATOM 543 O O . GLN A 1 75 ? 34.738 10.767 59.251 1.00 21.84 375 GLN A O 1
ATOM 549 N N . LEU A 1 76 ? 35.316 8.604 59.518 1.00 20.38 376 LEU A N 1
ATOM 550 C CA . LEU A 1 76 ? 33.970 8.153 59.820 1.00 23.49 376 LEU A CA 1
ATOM 551 C C . LEU A 1 76 ? 33.942 7.390 61.134 1.00 22.68 376 LEU A C 1
ATOM 552 O O . LEU A 1 76 ? 34.911 6.708 61.484 1.00 25.16 376 LEU A O 1
ATOM 557 N N . PRO A 1 77 ? 32.843 7.493 61.886 1.00 24.37 377 PRO A N 1
ATOM 558 C CA . PRO A 1 77 ? 32.746 6.740 63.133 1.00 24.53 377 PRO A CA 1
ATOM 559 C C . PRO A 1 77 ? 32.511 5.275 62.856 1.00 26.20 377 PRO A C 1
ATOM 560 O O . PRO A 1 77 ? 31.981 4.900 61.791 1.00 21.61 377 PRO A O 1
ATOM 564 N N . PRO A 1 78 ? 32.893 4.384 63.775 1.00 24.53 378 PRO A N 1
ATOM 565 C CA . PRO A 1 78 ? 32.681 2.950 63.555 1.00 21.37 378 PRO A CA 1
ATOM 566 C C . PRO A 1 78 ? 31.212 2.620 63.339 1.00 20.83 378 PRO A C 1
ATOM 567 O O . PRO A 1 78 ? 30.316 3.311 63.830 1.00 21.36 378 PRO A O 1
ATOM 571 N N . GLY A 1 79 ? 30.974 1.554 62.588 1.00 23.55 379 GLY A N 1
ATOM 572 C CA . GLY A 1 79 ? 29.635 1.069 62.327 1.00 22.97 379 GLY A CA 1
ATOM 573 C C . GLY A 1 79 ? 29.278 1.175 60.859 1.00 22.96 379 GLY A C 1
ATOM 574 O O . GLY A 1 79 ? 30.131 1.378 59.991 1.00 21.65 379 GLY A O 1
ATOM 575 N N . ASP A 1 80 ? 27.987 1.043 60.584 1.00 23.01 380 ASP A N 1
ATOM 576 C CA . ASP A 1 80 ? 27.491 1.041 59.215 1.00 23.76 380 ASP A CA 1
ATOM 577 C C . ASP A 1 80 ? 27.078 2.457 58.829 1.00 21.06 380 ASP A C 1
ATOM 578 O O . ASP A 1 80 ? 26.167 3.031 59.434 1.00 18.86 380 ASP A O 1
ATOM 583 N N . ASN A 1 81 ? 27.742 3.016 57.822 1.00 16.94 381 ASN A N 1
ATOM 584 C CA . ASN A 1 81 ? 27.549 4.387 57.383 1.00 16.11 381 ASN A CA 1
ATOM 585 C C . ASN A 1 81 ? 27.191 4.398 55.904 1.00 13.03 381 ASN A C 1
ATOM 586 O O . ASN A 1 81 ? 27.361 3.408 55.190 1.00 12.89 381 ASN A O 1
ATOM 591 N N . ILE A 1 82 ? 26.708 5.547 55.445 1.00 12.23 382 ILE A N 1
ATOM 592 C CA . ILE A 1 82 ? 26.546 5.821 54.021 1.00 11.73 382 ILE A CA 1
ATOM 593 C C . ILE A 1 82 ? 27.192 7.165 53.721 1.00 12.57 382 ILE A C 1
ATOM 594 O O . ILE A 1 82 ? 26.927 8.153 54.416 1.00 13.67 382 ILE A O 1
ATOM 599 N N . ILE A 1 83 ? 28.036 7.201 52.692 1.00 11.14 383 ILE A N 1
ATOM 600 C CA . ILE A 1 83 ? 28.693 8.419 52.234 1.00 12.83 383 ILE A CA 1
ATOM 601 C C . ILE A 1 83 ? 27.900 8.981 51.063 1.00 13.18 383 ILE A C 1
ATOM 602 O O . ILE A 1 83 ? 27.507 8.233 50.156 1.00 12.13 383 ILE A O 1
ATOM 607 N N . TYR A 1 84 ? 27.669 10.296 51.078 1.00 12.74 384 TYR A N 1
ATOM 608 C CA . TYR A 1 84 ? 26.935 11.002 50.038 1.00 13.31 384 TYR A CA 1
ATOM 609 C C . TYR A 1 84 ? 27.783 12.139 49.493 1.00 17.61 384 TYR A C 1
ATOM 610 O O . TYR A 1 84 ? 28.260 12.989 50.254 1.00 17.55 384 TYR A O 1
ATOM 619 N N . VAL A 1 85 ? 27.957 12.152 48.178 1.00 14.03 385 VAL A N 1
ATOM 620 C CA . VAL A 1 85 ? 28.422 13.317 47.439 1.00 11.07 385 VAL A CA 1
ATOM 621 C C . VAL A 1 85 ? 27.244 13.763 46.585 1.00 14.81 385 VAL A C 1
ATOM 622 O O . VAL A 1 85 ? 26.899 13.103 45.595 1.00 14.57 385 VAL A O 1
ATOM 626 N N . GLY A 1 86 ? 26.610 14.865 46.976 1.00 14.18 386 GLY A N 1
ATOM 627 C CA . GLY A 1 86 ? 25.287 15.144 46.447 1.00 17.40 386 GLY A CA 1
ATOM 628 C C . GLY A 1 86 ? 24.388 13.967 46.766 1.00 17.15 386 GLY A C 1
ATOM 629 O O . GLY A 1 86 ? 24.351 13.476 47.900 1.00 14.07 386 GLY A O 1
ATOM 630 N N . GLU A 1 87 ? 23.682 13.469 45.756 1.00 13.81 387 GLU A N 1
ATOM 631 C CA . GLU A 1 87 ? 22.869 12.274 45.931 1.00 16.58 387 GLU A CA 1
ATOM 632 C C . GLU A 1 87 ? 23.599 10.996 45.539 1.00 14.48 387 GLU A C 1
ATOM 633 O O . GLU A 1 87 ? 23.048 9.905 45.725 1.00 14.90 387 GLU A O 1
ATOM 639 N N . LEU A 1 88 ? 24.817 11.099 45.010 1.00 13.02 388 LEU A N 1
ATOM 640 C CA . LEU A 1 88 ? 25.630 9.910 44.783 1.00 12.38 388 LEU A CA 1
ATOM 641 C C . LEU A 1 88 ? 26.010 9.303 46.128 1.00 13.48 388 LEU A C 1
ATOM 642 O O . LEU A 1 88 ? 26.464 10.012 47.027 1.00 13.44 388 LEU A O 1
ATOM 647 N N . SER A 1 89 ? 25.803 8.000 46.287 1.00 13.19 389 SER A N 1
ATOM 648 C CA . SER A 1 89 ? 26.002 7.371 47.584 1.00 15.06 389 SER A CA 1
ATOM 649 C C . SER A 1 89 ? 26.858 6.119 47.457 1.00 16.44 389 SER A C 1
ATOM 650 O O . SER A 1 89 ? 26.933 5.486 46.401 1.00 14.49 389 SER A O 1
ATOM 653 N N . HIS A 1 90 ? 27.517 5.779 48.563 1.00 15.09 390 HIS A N 1
ATOM 654 C CA . HIS A 1 90 ? 28.195 4.496 48.696 1.00 15.04 390 HIS A CA 1
ATOM 655 C C . HIS A 1 90 ? 28.199 4.079 50.158 1.00 16.51 390 HIS A C 1
ATOM 656 O O . HIS A 1 90 ? 28.501 4.888 51.039 1.00 15.17 390 HIS A O 1
ATOM 663 N N . GLN A 1 91 ? 27.860 2.818 50.405 1.00 10.86 391 GLN A N 1
ATOM 664 C CA . GLN A 1 91 ? 27.926 2.266 51.750 1.00 13.39 391 GLN A CA 1
ATOM 665 C C . GLN A 1 91 ? 29.367 2.268 52.252 1.00 14.63 391 GLN A C 1
ATOM 666 O O . GLN A 1 91 ? 30.317 2.117 51.478 1.00 14.07 391 GLN A O 1
ATOM 672 N N . TRP A 1 92 ? 29.534 2.454 53.562 1.00 14.60 392 TRP A N 1
ATOM 673 C CA . TRP A 1 92 ? 30.856 2.389 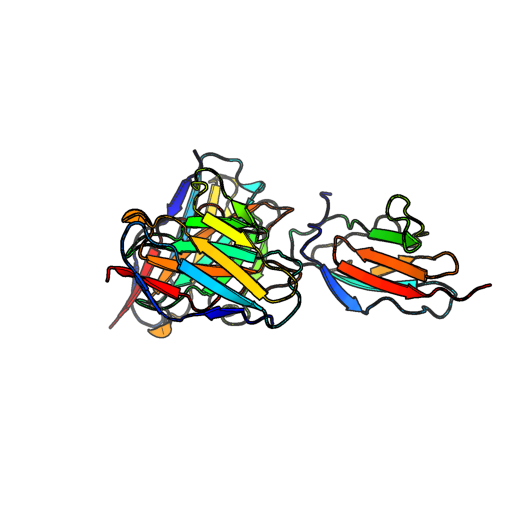54.179 1.00 16.67 392 TRP A CA 1
ATOM 674 C C . TRP A 1 92 ? 30.736 1.746 55.554 1.00 20.89 392 TRP A C 1
ATOM 675 O O . TRP A 1 92 ? 30.227 2.366 56.494 1.00 17.49 392 TRP A O 1
ATOM 686 N N . PHE A 1 93 ? 31.198 0.507 55.675 1.00 18.50 393 PHE A N 1
ATOM 687 C CA . PHE A 1 93 ? 31.381 -0.091 56.989 1.00 18.79 393 PHE A CA 1
ATOM 688 C C . PHE A 1 93 ? 32.714 0.384 57.552 1.00 20.73 393 PHE A C 1
ATOM 689 O O . PHE A 1 93 ? 33.760 0.204 56.917 1.00 20.99 393 PHE A O 1
ATOM 697 N N . GLN A 1 94 ? 32.682 1.000 58.730 1.00 23.57 394 GLN A N 1
ATOM 698 C CA . GLN A 1 94 ? 33.883 1.483 59.395 1.00 22.82 394 GLN A CA 1
ATOM 699 C C . GLN A 1 94 ? 34.216 0.545 60.546 1.00 24.39 394 GLN A C 1
ATOM 700 O O . GLN A 1 94 ? 33.440 0.427 61.501 1.00 20.56 394 GLN A O 1
ATOM 706 N N . LYS A 1 95 ? 35.363 -0.124 60.444 1.00 25.15 395 LYS A N 1
ATOM 707 C CA . LYS A 1 95 ? 35.806 -1.033 61.490 1.00 31.55 395 LYS A CA 1
ATOM 708 C C . LYS A 1 95 ? 36.039 -0.278 62.794 1.00 33.68 395 LYS A C 1
ATOM 709 O O . LYS A 1 95 ? 36.406 0.901 62.801 1.00 33.73 395 LYS A O 1
ATOM 715 N N . GLY A 1 96 ? 35.814 -0.971 63.906 1.00 38.97 396 GLY A N 1
ATOM 716 C CA . GLY A 1 96 ? 36.035 -0.384 65.208 1.00 42.55 396 GLY A CA 1
ATOM 717 C C . GLY A 1 96 ? 37.497 -0.071 65.460 1.00 49.16 396 GLY A C 1
ATOM 718 O O . GLY A 1 96 ? 38.399 -0.494 64.735 1.00 53.06 396 GLY A O 1
ATOM 719 N N . SER A 1 97 ? 37.729 0.694 66.522 1.00 91.31 397 SER A N 1
ATOM 720 C CA . SER A 1 97 ? 39.077 1.125 66.882 1.00 95.83 397 SER A CA 1
ATOM 721 C C . SER A 1 97 ? 39.968 -0.060 67.247 1.00 98.27 397 SER A C 1
ATOM 722 O O . SER A 1 97 ? 40.006 -0.492 68.400 1.00 99.51 397 SER A O 1
ATOM 725 N N . GLN B 2 1 ? 6.640 35.681 29.519 1.00 50.05 1 GLN H N 1
ATOM 726 C CA . GLN B 2 1 ? 6.795 34.233 29.602 1.00 44.10 1 GLN H CA 1
ATOM 727 C C . GLN B 2 1 ? 8.078 33.776 28.908 1.00 37.78 1 GLN H C 1
ATOM 728 O O . GLN B 2 1 ? 8.626 34.482 28.060 1.00 37.33 1 GLN H O 1
ATOM 734 N N . VAL B 2 2 ? 8.542 32.582 29.278 1.00 35.43 2 VAL H N 1
ATOM 735 C CA . VAL B 2 2 ? 9.806 32.060 28.774 1.00 30.34 2 VAL H CA 1
ATOM 736 C C . VAL B 2 2 ? 9.682 31.748 27.290 1.00 29.49 2 VAL H C 1
ATOM 737 O O . VAL B 2 2 ? 8.745 31.063 26.857 1.00 28.36 2 VAL H O 1
ATOM 741 N N . GLN B 2 3 ? 10.630 32.251 26.500 1.00 28.73 3 GLN H N 1
ATOM 742 C CA . GLN B 2 3 ? 10.676 31.984 25.070 1.00 27.82 3 GLN H CA 1
ATOM 743 C C . GLN B 2 3 ? 12.111 31.729 24.634 1.00 24.87 3 GLN H C 1
ATOM 744 O O . GLN B 2 3 ? 13.038 32.424 25.064 1.00 21.31 3 GLN H O 1
ATOM 750 N N . LEU B 2 4 ? 12.277 30.719 23.780 1.00 21.58 4 LEU H N 1
ATOM 751 C CA . LEU B 2 4 ? 13.528 30.435 23.084 1.00 19.10 4 LEU H CA 1
ATOM 752 C C . LEU B 2 4 ? 13.244 30.555 21.593 1.00 24.67 4 LEU H C 1
ATOM 753 O O . LEU B 2 4 ? 12.519 29.729 21.028 1.00 21.57 4 LEU H O 1
ATOM 758 N N . GLN B 2 5 ? 13.800 31.584 20.958 1.00 18.17 5 GLN H N 1
ATOM 759 C CA . GLN B 2 5 ? 13.550 31.869 19.551 1.00 18.74 5 GLN H CA 1
ATOM 760 C C . GLN B 2 5 ? 14.758 31.427 18.736 1.00 20.21 5 GLN H C 1
ATOM 761 O O . GLN B 2 5 ? 15.869 31.921 18.949 1.00 17.43 5 GLN H O 1
ATOM 767 N N . GLN B 2 6 ? 14.561 30.463 17.842 1.00 15.23 6 GLN H N 1
ATOM 768 C CA . GLN B 2 6 ? 15.634 29.948 17.047 1.00 14.60 6 GLN H CA 1
ATOM 769 C C . GLN B 2 6 ? 15.745 30.586 15.654 1.00 16.86 6 GLN H C 1
ATOM 770 O O . GLN B 2 6 ? 14.815 31.039 15.124 1.00 16.58 6 GLN H O 1
ATOM 776 N N . SER B 2 7 ? 16.938 30.475 15.104 1.00 15.30 7 SER H N 1
ATOM 777 C CA . SER B 2 7 ? 17.226 31.094 13.819 1.00 18.86 7 SER H CA 1
ATOM 778 C C . SER B 2 7 ? 16.642 30.262 12.673 1.00 18.60 7 SER H C 1
ATOM 779 O O . SER B 2 7 ? 16.184 29.131 12.852 1.00 19.85 7 SER H O 1
ATOM 782 N N . GLY B 2 8 ? 16.675 30.842 11.469 1.00 18.07 8 GLY H N 1
ATOM 783 C CA . GLY B 2 8 ? 15.960 30.300 10.331 1.00 17.51 8 GLY H CA 1
ATOM 784 C C . GLY B 2 8 ? 16.640 29.096 9.717 1.00 19.47 8 GLY H C 1
ATOM 785 O O . GLY B 2 8 ? 17.802 28.766 10.004 1.00 19.12 8 GLY H O 1
ATOM 786 N N . PRO B 2 9 ? 15.909 28.419 8.832 1.00 19.17 9 PRO H N 1
ATOM 787 C CA . PRO B 2 9 ? 16.431 27.192 8.222 1.00 19.61 9 PRO H CA 1
ATOM 788 C C . PRO B 2 9 ? 17.622 27.461 7.317 1.00 21.32 9 PRO H C 1
ATOM 789 O O . PRO B 2 9 ? 17.746 28.525 6.705 1.00 21.66 9 PRO H O 1
ATOM 793 N N . GLU B 2 10 ? 18.504 26.468 7.234 1.00 18.60 10 GLU H N 1
ATOM 794 C CA . GLU B 2 10 ? 19.692 26.534 6.398 1.00 18.19 10 GLU H CA 1
ATOM 795 C C . GLU B 2 10 ? 19.664 25.408 5.375 1.00 25.90 10 GLU H C 1
ATOM 796 O O . GLU B 2 10 ? 19.303 24.271 5.693 1.00 23.30 10 GLU H O 1
ATOM 802 N N . LEU B 2 11 ? 19.991 25.717 4.110 1.00 18.87 11 LEU H N 1
ATOM 803 C CA . LEU B 2 11 ? 20.052 24.765 2.995 1.00 19.76 11 LEU H CA 1
ATOM 804 C C . LEU B 2 11 ? 21.471 24.955 2.436 1.00 20.58 11 LEU H C 1
ATOM 805 O O . LEU B 2 11 ? 21.720 25.921 1.840 1.00 20.81 11 LEU H O 1
ATOM 810 N N . VAL B 2 12 ? 22.336 23.971 2.617 1.00 17.36 12 VAL H N 1
ATOM 811 C CA . VAL B 2 12 ? 23.760 24.160 2.366 1.00 20.15 12 VAL H CA 1
ATOM 812 C C . VAL B 2 12 ? 24.357 22.948 1.662 1.00 21.81 12 VAL H C 1
ATOM 813 O O . VAL B 2 12 ? 23.776 21.861 1.629 1.00 21.88 12 VAL H O 1
ATOM 817 N N . LYS B 2 13 ? 25.556 23.160 1.091 1.00 23.49 13 LYS H N 1
ATOM 818 C CA . LYS B 2 13 ? 26.325 22.152 0.376 1.00 24.18 13 LYS H CA 1
ATOM 819 C C . LYS B 2 13 ? 27.064 21.236 1.348 1.00 23.94 13 LYS H C 1
ATOM 820 O O . LYS B 2 13 ? 27.368 21.632 2.476 1.00 23.76 13 LYS H O 1
ATOM 826 N N . PRO B 2 14 ? 27.367 20.006 0.932 1.00 25.99 14 PRO H N 1
ATOM 827 C CA . PRO B 2 14 ? 28.279 19.172 1.722 1.00 24.00 14 PRO H CA 1
ATOM 828 C C . PRO B 2 14 ? 29.611 19.876 1.937 1.00 30.13 14 PRO H C 1
ATOM 829 O O . PRO B 2 14 ? 30.164 20.495 1.025 1.00 28.54 14 PRO H O 1
ATOM 833 N N . GLY B 2 15 ? 30.121 19.784 3.165 1.00 25.62 15 GLY H N 1
ATOM 834 C CA . GLY B 2 15 ? 31.372 20.412 3.527 1.00 24.92 15 GLY H CA 1
ATOM 835 C C . GLY B 2 15 ? 31.246 21.797 4.120 1.00 26.30 15 GLY H C 1
ATOM 836 O O . GLY B 2 15 ? 32.219 22.294 4.704 1.00 27.04 15 GLY H O 1
ATOM 837 N N . ALA B 2 16 ? 30.089 22.439 3.991 1.00 25.53 16 ALA H N 1
ATOM 838 C CA . ALA B 2 16 ? 29.892 23.757 4.566 1.00 26.31 16 ALA H CA 1
ATOM 839 C C . ALA B 2 16 ? 29.755 23.663 6.085 1.00 25.84 16 ALA H C 1
ATOM 840 O O . ALA B 2 16 ? 29.656 22.580 6.667 1.00 24.37 16 ALA H O 1
ATOM 842 N N . SER B 2 17 ? 29.766 24.826 6.728 1.00 27.96 17 SER H N 1
ATOM 843 C CA . SER B 2 17 ? 29.490 24.948 8.149 1.00 24.92 17 SER H CA 1
ATOM 844 C C . SER B 2 17 ? 28.289 25.860 8.340 1.00 26.25 17 SER H C 1
ATOM 845 O O . SER B 2 17 ? 28.040 26.759 7.530 1.00 26.96 17 SER H O 1
ATOM 848 N N . VAL B 2 18 ? 27.537 25.627 9.411 1.00 21.99 18 VAL H N 1
ATOM 849 C CA . VAL B 2 18 ? 26.406 26.484 9.733 1.00 19.12 18 VAL H CA 1
ATOM 850 C C . VAL B 2 18 ? 26.508 26.897 11.191 1.00 22.16 18 VAL H C 1
ATOM 851 O O . VAL B 2 18 ? 27.009 26.151 12.035 1.00 20.62 18 VAL H O 1
ATOM 855 N N . LYS B 2 19 ? 26.047 28.108 11.482 1.00 16.70 19 LYS H N 1
ATOM 856 C CA . LYS B 2 19 ? 25.956 28.605 12.847 1.00 14.98 19 LYS H CA 1
ATOM 857 C C . LYS B 2 19 ? 24.520 29.037 13.089 1.00 17.43 19 LYS H C 1
ATOM 858 O O . LYS B 2 19 ? 24.001 29.904 12.378 1.00 19.18 19 LYS H O 1
ATOM 864 N N . MET B 2 20 ? 23.876 28.419 14.072 1.00 16.26 20 MET H N 1
ATOM 865 C CA . MET B 2 20 ? 22.502 28.735 14.415 1.00 15.15 20 MET H CA 1
ATOM 866 C C . MET B 2 20 ? 22.457 29.320 15.819 1.00 15.16 20 MET H C 1
ATOM 867 O O . MET B 2 20 ? 23.357 29.098 16.637 1.00 16.56 20 MET H O 1
ATOM 872 N N . SER B 2 21 ? 21.389 30.068 16.089 1.00 15.77 21 SER H N 1
ATOM 873 C CA . SER B 2 21 ? 21.261 30.812 17.330 1.00 17.85 21 SER H CA 1
ATOM 874 C C . SER B 2 21 ? 19.950 30.473 18.027 1.00 16.54 21 SER H C 1
ATOM 875 O O . SER B 2 21 ? 18.990 29.995 17.417 1.00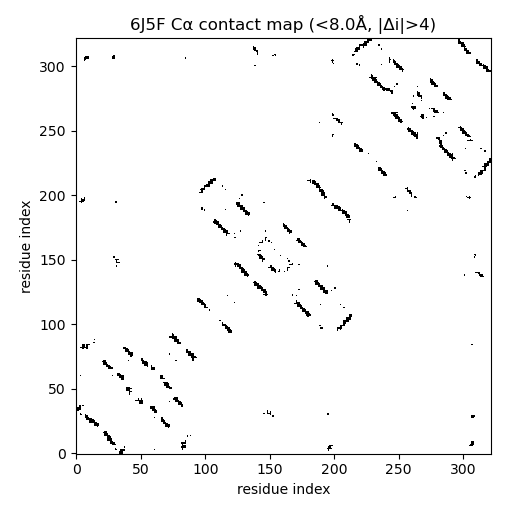 15.96 21 SER H O 1
ATOM 878 N N . CYS B 2 22 ? 19.936 30.750 19.326 1.00 17.03 22 CYS H N 1
ATOM 879 C CA . CYS B 2 22 ? 18.814 30.474 20.220 1.00 17.92 22 CYS H CA 1
ATOM 880 C C . CYS B 2 22 ? 18.767 31.659 21.180 1.00 19.00 22 CYS H C 1
ATOM 881 O O . CYS B 2 22 ? 19.587 31.747 22.098 1.00 17.99 22 CYS H O 1
ATOM 884 N N . LYS B 2 23 ? 17.845 32.589 20.936 1.00 18.49 23 LYS H N 1
ATOM 885 C CA . LYS B 2 23 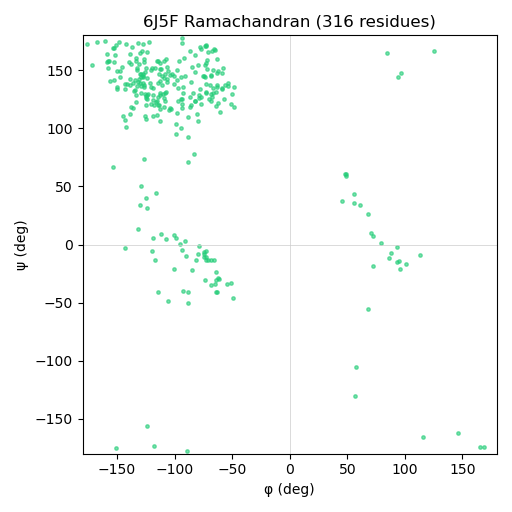? 17.737 33.806 21.732 1.00 20.36 23 LYS H CA 1
ATOM 886 C C . LYS B 2 23 ? 16.718 33.589 22.842 1.00 18.48 23 LYS H C 1
ATOM 887 O O . LYS B 2 23 ? 15.566 33.228 22.574 1.00 18.95 23 LYS H O 1
ATOM 893 N N . ALA B 2 24 ? 17.142 33.819 24.077 1.00 18.73 24 ALA H N 1
ATOM 894 C CA . ALA B 2 24 ? 16.324 33.581 25.254 1.00 23.59 24 ALA H CA 1
ATOM 895 C C . ALA B 2 24 ? 15.679 34.878 25.720 1.00 27.48 24 ALA H C 1
ATOM 896 O O . ALA B 2 24 ? 16.303 35.942 25.680 1.00 28.77 24 ALA H O 1
ATOM 898 N N . SER B 2 25 ? 14.427 34.786 26.162 1.00 23.61 25 SER H N 1
ATOM 899 C CA . SER B 2 25 ? 13.762 35.948 26.734 1.00 28.49 25 SER H CA 1
ATOM 900 C C . SER B 2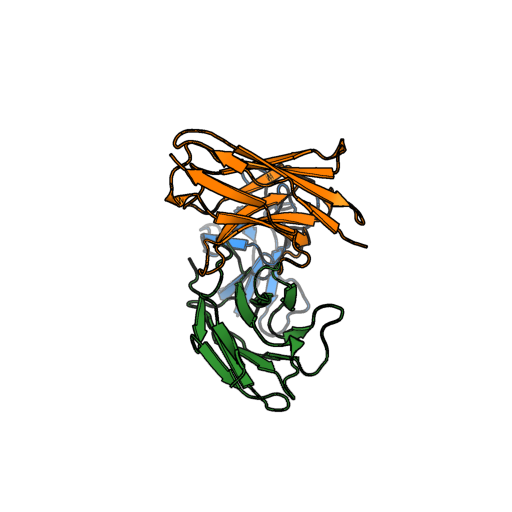 25 ? 12.712 35.484 27.732 1.00 28.67 25 SER H C 1
ATOM 901 O O . SER B 2 25 ? 12.226 34.352 27.675 1.00 23.25 25 SER H O 1
ATOM 904 N N . GLY B 2 26 ? 12.372 36.376 28.659 1.00 28.56 26 GLY H N 1
ATOM 905 C CA . GLY B 2 26 ? 11.399 36.064 29.681 1.00 30.23 26 GLY H CA 1
ATOM 906 C C . GLY B 2 26 ? 11.972 35.536 30.978 1.00 29.42 26 GLY H C 1
ATOM 907 O O . GLY B 2 26 ? 11.200 35.257 31.904 1.00 32.46 26 GLY H O 1
ATOM 908 N N . TYR B 2 27 ? 13.289 35.367 31.072 1.00 28.68 27 TYR H N 1
ATOM 909 C CA . TYR B 2 27 ? 13.911 34.914 32.309 1.00 29.25 27 TYR H CA 1
ATOM 910 C C . TYR B 2 27 ? 15.327 35.468 32.385 1.00 27.13 27 TYR H C 1
ATOM 911 O O . TYR B 2 27 ? 15.761 36.240 31.525 1.00 32.38 27 TYR H O 1
ATOM 920 N N . THR B 2 28 ? 16.051 35.049 33.421 1.00 27.49 28 THR H N 1
ATOM 921 C CA . THR B 2 28 ? 17.456 35.398 33.606 1.00 28.44 28 THR H CA 1
ATOM 922 C C . THR B 2 28 ? 18.305 34.357 32.884 1.00 24.99 28 THR H C 1
ATOM 923 O O . THR B 2 28 ? 18.338 33.191 33.290 1.00 24.94 28 THR H O 1
ATOM 927 N N . PHE B 2 29 ? 18.919 34.737 31.819 1.00 26.41 29 PHE H N 1
ATOM 928 C CA . PHE B 2 29 ? 19.700 33.831 31.023 1.00 25.47 29 PHE H CA 1
ATOM 929 C C . PHE B 2 29 ? 20.713 32.951 31.753 1.00 23.50 29 PHE H C 1
ATOM 930 O O . PHE B 2 29 ? 20.744 31.787 31.532 1.00 22.32 29 PHE H O 1
ATOM 938 N N . THR B 2 30 ? 21.498 33.515 32.648 1.00 23.75 30 THR H N 1
ATOM 939 C CA . THR B 2 30 ? 22.598 32.778 33.256 1.00 25.85 30 THR H CA 1
ATOM 940 C C . THR B 2 30 ? 22.162 31.825 34.363 1.00 23.69 30 THR H C 1
ATOM 941 O O . THR B 2 30 ? 23.021 31.131 34.922 1.00 23.20 30 THR H O 1
ATOM 945 N N . ASP B 2 31 ? 20.879 31.760 34.698 1.00 24.41 31 ASP H N 1
ATOM 946 C CA . ASP B 2 31 ? 20.403 30.816 35.699 1.00 26.01 31 ASP H CA 1
ATOM 947 C C . ASP B 2 31 ? 19.971 29.485 35.099 1.00 22.60 31 ASP H C 1
ATOM 948 O O . ASP B 2 31 ? 19.495 28.616 35.838 1.00 21.31 31 ASP H O 1
ATOM 953 N N . TYR B 2 32 ? 20.124 29.298 33.788 1.00 19.57 32 TYR H N 1
ATOM 954 C CA . TYR B 2 32 ? 19.579 28.125 33.120 1.00 20.00 32 TYR H CA 1
ATOM 955 C C . TYR B 2 32 ? 20.530 27.603 32.051 1.00 20.01 32 TYR H C 1
ATOM 956 O O . TYR B 2 32 ? 21.123 28.377 31.295 1.00 22.67 32 TYR H O 1
ATOM 965 N N . VAL B 2 33 ? 20.653 26.276 32.003 1.00 15.50 33 VAL H N 1
ATOM 966 C CA . VAL B 2 33 ? 21.373 25.577 30.945 1.00 16.01 33 VAL H CA 1
ATOM 967 C C . VAL B 2 33 ? 20.627 25.715 29.625 1.00 15.71 33 VAL H C 1
ATOM 968 O O . VAL B 2 33 ? 19.390 25.693 29.582 1.00 18.09 33 VAL H O 1
ATOM 972 N N . ILE B 2 34 ? 21.382 25.793 28.531 1.00 16.40 34 ILE H N 1
ATOM 973 C CA . ILE B 2 34 ? 20.828 25.642 27.189 1.00 15.20 34 ILE H CA 1
ATOM 974 C C . ILE B 2 34 ? 21.381 24.349 26.607 1.00 15.80 34 ILE H C 1
ATOM 975 O O . ILE B 2 34 ? 22.597 24.209 26.429 1.00 15.29 34 ILE H O 1
ATOM 980 N N . GLY B 2 35 ? 20.491 23.401 26.326 1.00 15.14 35 GLY H N 1
ATOM 981 C CA . GLY B 2 35 ? 20.874 22.149 25.706 1.00 12.15 35 GLY H CA 1
ATOM 982 C C . GLY B 2 35 ? 20.427 22.087 24.262 1.00 12.03 35 GLY H C 1
ATOM 983 O O . GLY B 2 35 ? 19.518 22.821 23.864 1.00 14.73 35 GLY H O 1
ATOM 984 N N . TRP B 2 36 ? 21.051 21.217 23.471 1.00 10.47 36 TRP H N 1
ATOM 985 C CA . TRP B 2 36 ? 20.772 21.104 22.047 1.00 16.04 36 TRP H CA 1
ATOM 986 C C . TRP B 2 36 ? 20.448 19.656 21.700 1.00 10.54 36 TRP H C 1
ATOM 987 O O . TRP B 2 36 ? 21.106 18.729 22.184 1.00 11.10 36 TRP H O 1
ATOM 998 N N . VAL B 2 37 ? 19.428 19.476 20.860 1.00 11.02 37 VAL H N 1
ATOM 999 C CA . VAL B 2 37 ? 18.859 18.169 20.548 1.00 11.15 37 VAL H CA 1
ATOM 1000 C C . VAL B 2 37 ? 18.702 18.043 19.038 1.00 12.46 37 VAL H C 1
ATOM 1001 O O . VAL B 2 37 ? 18.251 18.981 18.376 1.00 13.55 37 VAL H O 1
ATOM 1005 N N . LYS B 2 38 ? 19.068 16.884 18.496 1.00 11.87 38 LYS H N 1
ATOM 1006 C CA . LYS B 2 38 ? 18.963 16.600 17.069 1.00 12.66 38 LYS H CA 1
ATOM 1007 C C . LYS B 2 38 ? 17.809 15.639 16.801 1.00 16.88 38 LYS H C 1
ATOM 1008 O O . LYS B 2 38 ? 17.577 14.706 17.575 1.00 16.52 38 LYS H O 1
ATOM 1014 N N . GLN B 2 39 ? 17.097 15.852 15.693 1.00 12.11 39 GLN H N 1
ATOM 1015 C CA . GLN B 2 39 ? 16.021 14.950 15.283 1.00 12.21 39 GLN H CA 1
ATOM 1016 C C . GLN B 2 39 ? 15.988 14.859 13.764 1.00 13.87 39 GLN H C 1
ATOM 1017 O O . GLN B 2 39 ? 15.627 15.829 13.090 1.00 14.32 39 GLN H O 1
ATOM 1023 N N . ARG B 2 40 ? 16.361 13.699 13.230 1.00 17.11 40 ARG H N 1
ATOM 1024 C CA . ARG B 2 40 ? 16.174 13.444 11.812 1.00 19.98 40 ARG H CA 1
ATOM 1025 C C . ARG B 2 40 ? 14.692 13.232 11.516 1.00 22.27 40 ARG H C 1
ATOM 1026 O O . ARG B 2 40 ? 13.904 12.865 12.392 1.00 19.35 40 ARG H O 1
ATOM 1034 N N . THR B 2 41 ? 14.319 13.472 10.259 1.00 20.68 41 THR H N 1
ATOM 1035 C CA . THR B 2 41 ? 12.923 13.350 9.851 1.00 24.66 41 THR H CA 1
ATOM 1036 C C . THR B 2 41 ? 12.391 11.955 10.157 1.00 24.71 41 THR H C 1
ATOM 1037 O O . THR B 2 41 ? 12.974 10.949 9.742 1.00 26.55 41 THR H O 1
ATOM 1041 N N . GLY B 2 42 ? 11.284 11.902 10.895 1.00 21.85 42 GLY H N 1
ATOM 1042 C CA . GLY B 2 42 ? 10.651 10.646 11.243 1.00 25.04 42 GLY H CA 1
ATOM 1043 C C . GLY B 2 42 ? 11.380 9.804 12.268 1.00 25.64 42 GLY H C 1
ATOM 1044 O O . GLY B 2 42 ? 10.974 8.665 12.509 1.00 27.01 42 GLY H O 1
ATOM 1045 N N . GLN B 2 43 ? 12.437 10.322 12.883 1.00 20.43 43 GLN H N 1
ATOM 1046 C CA . GLN B 2 43 ? 13.217 9.560 13.848 1.00 20.03 43 GLN H CA 1
ATOM 1047 C C . GLN B 2 43 ? 13.153 10.236 15.219 1.00 16.00 43 GLN H C 1
ATOM 1048 O O . GLN B 2 43 ? 12.419 11.205 15.427 1.00 17.52 43 GLN H O 1
ATOM 1054 N N . GLY B 2 44 ? 13.933 9.708 16.164 1.00 17.65 44 GLY H N 1
ATOM 1055 C CA . GLY B 2 44 ? 13.855 10.136 17.544 1.00 16.70 44 GLY H CA 1
ATOM 1056 C C . GLY B 2 44 ? 14.775 11.302 17.874 1.00 16.13 44 GLY H C 1
ATOM 1057 O O . GLY B 2 44 ? 15.478 11.851 17.028 1.00 15.87 44 GLY H O 1
ATOM 1058 N N . LEU B 2 45 ? 14.756 11.674 19.150 1.00 17.01 45 LEU H N 1
ATOM 1059 C CA . LEU B 2 45 ? 15.569 12.765 19.667 1.00 14.37 45 LEU H CA 1
ATOM 1060 C C . LEU B 2 45 ? 16.907 12.229 20.160 1.00 17.57 45 LEU H C 1
ATOM 1061 O O . LEU B 2 45 ? 16.978 11.131 20.719 1.00 16.22 45 LEU H O 1
ATOM 1066 N N . GLU B 2 46 ? 17.932 13.033 19.970 1.00 14.38 46 GLU H N 1
ATOM 1067 C CA . GLU B 2 46 ? 19.277 12.762 20.367 1.00 16.72 46 GLU H CA 1
ATOM 1068 C C . GLU B 2 46 ? 19.933 13.972 21.073 1.00 15.46 46 GLU H C 1
ATOM 1069 O O . GLU B 2 46 ? 19.877 14.992 20.524 1.00 11.59 46 GLU H O 1
ATOM 1075 N N . TRP B 2 47 ? 20.539 13.792 22.268 1.00 13.79 47 TRP H N 1
ATOM 1076 C CA . TRP B 2 47 ? 21.182 14.904 22.947 1.00 12.57 47 TRP H CA 1
ATOM 1077 C C . TRP B 2 47 ? 22.548 15.179 22.330 1.00 14.17 47 TRP H C 1
ATOM 1078 O O . TRP B 2 47 ? 23.380 14.274 22.215 1.00 14.83 47 TRP H O 1
ATOM 1089 N N . ILE B 2 48 ? 22.770 16.427 21.919 1.00 13.51 48 ILE H N 1
ATOM 1090 C CA . ILE B 2 48 ? 24.051 16.842 21.350 1.00 14.84 48 ILE H CA 1
ATOM 1091 C C . ILE B 2 48 ? 25.013 17.301 22.432 1.00 13.50 48 ILE H C 1
ATOM 1092 O O . ILE B 2 48 ? 26.172 16.879 22.477 1.00 16.62 48 ILE H O 1
ATOM 1097 N N . GLY B 2 49 ? 24.539 18.189 23.295 1.00 12.58 49 GLY H N 1
ATOM 1098 C CA . GLY B 2 49 ? 25.385 18.808 24.290 1.00 13.65 49 GLY H CA 1
ATOM 1099 C C . GLY B 2 49 ? 24.648 19.966 24.930 1.00 13.51 49 GLY H C 1
ATOM 1100 O O . GLY B 2 49 ? 23.469 20.199 24.663 1.00 13.53 49 GLY H O 1
ATOM 1101 N N . GLU B 2 50 ? 25.368 20.687 25.780 1.00 14.79 50 GLU H N 1
ATOM 1102 C CA . GLU B 2 50 ? 24.751 21.782 26.510 1.00 13.82 50 GLU H CA 1
ATOM 1103 C C . GLU B 2 50 ? 25.821 22.751 26.981 1.00 13.85 50 GLU H C 1
ATOM 1104 O O . GLU B 2 50 ? 26.997 22.396 27.124 1.00 16.60 50 GLU H O 1
ATOM 1110 N N . ILE B 2 51 ? 25.384 23.985 27.221 1.00 12.93 51 ILE H N 1
ATOM 1111 C CA . ILE B 2 51 ? 26.236 25.036 27.757 1.00 14.48 51 ILE H CA 1
ATOM 1112 C C . ILE B 2 51 ? 25.537 25.689 28.944 1.00 14.12 51 ILE H C 1
ATOM 1113 O O . ILE B 2 51 ? 24.315 25.894 28.937 1.00 15.74 51 ILE H O 1
ATOM 1118 N N . TYR B 2 52 ? 26.320 25.979 29.980 1.00 16.25 52 TYR H N 1
ATOM 1119 C CA . TYR B 2 52 ? 25.932 26.774 31.132 1.00 17.41 52 TYR H CA 1
ATOM 1120 C C . TYR B 2 52 ? 26.361 28.208 30.855 1.00 16.53 52 TYR H C 1
ATOM 1121 O O . TYR B 2 52 ? 27.548 28.532 30.990 1.00 19.08 52 TYR H O 1
ATOM 1130 N N . PRO B 2 53 ? 25.442 29.082 30.442 1.00 17.70 53 PRO H N 1
ATOM 1131 C CA . PRO B 2 53 ? 25.850 30.443 30.053 1.00 19.04 53 PRO H CA 1
ATOM 1132 C C . PRO B 2 53 ? 26.491 31.231 31.180 1.00 23.19 53 PRO H C 1
ATOM 1133 O O . PRO B 2 53 ? 27.342 32.087 30.913 1.00 24.81 53 PRO H O 1
ATOM 1137 N N . GLY B 2 54 ? 26.111 30.968 32.432 1.00 26.35 54 GLY H N 1
ATOM 1138 C CA . GLY B 2 54 ? 26.678 31.714 33.543 1.00 30.58 54 GLY H CA 1
ATOM 1139 C C . GLY B 2 54 ? 28.162 31.476 33.734 1.00 32.34 54 GLY H C 1
ATOM 1140 O O . GLY B 2 54 ? 28.892 32.389 34.132 1.00 39.63 54 GLY H O 1
ATOM 1141 N N . SER B 2 55 ? 28.630 30.261 33.451 1.00 19.34 55 SER H N 1
ATOM 1142 C CA . SER B 2 55 ? 30.022 29.898 33.661 1.00 22.35 55 SER H CA 1
ATOM 1143 C C . SER B 2 55 ? 30.765 29.528 32.388 1.00 21.98 55 SER H C 1
ATOM 1144 O O . SER B 2 55 ? 31.997 29.425 32.425 1.00 26.03 55 SER H O 1
ATOM 1147 N N . GLY B 2 56 ? 30.067 29.309 31.276 1.00 16.83 56 GLY H N 1
ATOM 1148 C CA . GLY B 2 56 ? 30.701 28.834 30.067 1.00 17.09 56 GLY H CA 1
ATOM 1149 C C . GLY B 2 56 ? 30.987 27.348 30.028 1.00 23.59 56 GLY H C 1
ATOM 1150 O O . GLY B 2 56 ? 31.545 26.871 29.030 1.00 18.95 56 GLY H O 1
ATOM 1151 N N . THR B 2 57 ? 30.625 26.599 31.070 1.00 19.48 57 THR H N 1
ATOM 1152 C CA . THR B 2 57 ? 30.896 25.166 31.095 1.00 16.67 57 THR H CA 1
ATOM 1153 C C . THR B 2 57 ? 30.076 24.456 30.024 1.00 14.24 57 THR H C 1
ATOM 1154 O O . THR B 2 57 ? 28.878 24.708 29.881 1.00 13.42 57 THR H O 1
ATOM 1158 N N . THR B 2 58 ? 30.716 23.559 29.277 1.00 16.56 58 THR H N 1
ATOM 1159 C CA . THR B 2 58 ? 30.044 22.836 28.207 1.00 18.95 58 THR H CA 1
ATOM 1160 C C . THR B 2 58 ? 30.193 21.337 28.408 1.00 15.61 58 THR H C 1
ATOM 1161 O O . THR B 2 58 ? 31.174 20.861 28.987 1.00 18.12 58 THR H O 1
ATOM 1165 N N . TYR B 2 59 ? 29.207 20.596 27.908 1.00 17.50 59 TYR H N 1
ATOM 1166 C CA . TYR B 2 59 ? 29.285 19.143 27.837 1.00 20.33 59 TYR H CA 1
ATOM 1167 C C . TYR B 2 59 ? 28.817 18.692 26.466 1.00 16.62 59 TYR H C 1
ATOM 1168 O O . TYR B 2 59 ? 27.872 19.257 25.911 1.00 15.86 59 TYR H O 1
ATOM 1177 N N . TYR B 2 60 ? 29.486 17.679 25.921 1.00 15.16 60 TYR H N 1
ATOM 1178 C CA . TYR B 2 60 ? 29.215 17.198 24.575 1.00 18.47 60 TYR H CA 1
ATOM 1179 C C . TYR B 2 60 ? 28.981 15.696 24.580 1.00 18.20 60 TYR H C 1
ATOM 1180 O O . TYR B 2 60 ? 29.670 14.948 25.281 1.00 19.43 60 TYR H O 1
ATOM 1189 N N . ASN B 2 61 ? 28.000 15.268 23.791 1.00 14.45 61 ASN H N 1
ATOM 1190 C CA . ASN B 2 61 ? 27.879 13.864 23.432 1.00 15.48 61 ASN H CA 1
ATOM 1191 C C . ASN B 2 61 ? 29.098 13.453 22.618 1.00 21.11 61 ASN H C 1
ATOM 1192 O O . ASN B 2 61 ? 29.488 14.149 21.677 1.00 20.80 61 ASN H O 1
ATOM 1197 N N . GLU B 2 62 ? 29.712 12.329 22.999 1.00 20.13 62 GLU H N 1
ATOM 1198 C CA . GLU B 2 62 ? 30.903 11.846 22.303 1.00 26.95 62 GLU H CA 1
ATOM 1199 C C . GLU B 2 62 ? 30.697 11.764 20.795 1.00 22.99 62 GLU H C 1
ATOM 1200 O O . GLU B 2 62 ? 31.641 11.978 20.026 1.00 25.79 62 GLU H O 1
ATOM 1206 N N . LYS B 2 63 ? 29.476 11.456 20.355 1.00 20.81 63 LYS H N 1
ATOM 1207 C CA . LYS B 2 63 ? 29.182 11.339 18.932 1.00 26.48 63 LYS H CA 1
ATOM 1208 C C . LYS B 2 63 ? 29.186 12.680 18.202 1.00 26.54 63 LYS H C 1
ATOM 1209 O O . LYS B 2 63 ? 29.191 12.689 16.969 1.00 24.42 63 LYS H O 1
ATOM 1215 N N . PHE B 2 64 ? 29.178 13.797 18.925 1.00 24.57 64 PHE H N 1
ATOM 1216 C CA . PHE B 2 64 ? 29.133 15.127 18.331 1.00 25.46 64 PHE H CA 1
ATOM 1217 C C . PHE B 2 64 ? 30.350 15.969 18.685 1.00 26.31 64 PHE H C 1
ATOM 1218 O O . PHE B 2 64 ? 30.386 17.152 18.342 1.00 22.55 64 PHE H O 1
ATOM 1226 N N . LYS B 2 65 ? 31.335 15.407 19.363 1.00 23.59 65 LYS H N 1
ATOM 1227 C CA . LYS B 2 65 ? 32.457 16.217 19.773 1.00 25.71 65 LYS H CA 1
ATOM 1228 C C . LYS B 2 65 ? 33.277 16.834 18.661 1.00 29.82 65 LYS H C 1
ATOM 1229 O O . LYS B 2 65 ? 33.840 17.853 18.866 1.00 28.32 65 LYS H O 1
ATOM 1235 N N . ASP B 2 66 ? 33.328 16.191 17.519 1.00 25.91 66 ASP H N 1
ATOM 1236 C CA . ASP B 2 66 ? 34.057 16.740 16.385 1.00 30.09 66 ASP H CA 1
ATOM 1237 C C . ASP B 2 66 ? 33.134 17.444 15.411 1.00 27.82 66 ASP H C 1
ATOM 1238 O O . ASP B 2 66 ? 33.588 17.874 14.351 1.00 29.29 66 ASP H O 1
ATOM 1243 N N . LYS B 2 67 ? 31.856 17.575 15.753 1.00 26.96 67 LYS H N 1
ATOM 1244 C CA . LYS B 2 67 ? 30.835 18.116 14.868 1.00 22.20 67 LYS H CA 1
ATOM 1245 C C . LYS B 2 67 ? 30.248 19.429 15.359 1.00 22.05 67 LYS H C 1
ATOM 1246 O O . LYS B 2 67 ? 30.036 20.343 14.555 1.00 16.65 67 LYS H O 1
ATOM 1252 N N . ALA B 2 68 ? 29.992 19.554 16.658 1.00 17.53 68 ALA H N 1
ATOM 1253 C CA . ALA B 2 68 ? 29.288 20.698 17.217 1.00 18.27 68 ALA H CA 1
ATOM 1254 C C . ALA B 2 68 ? 30.204 21.527 18.107 1.00 20.23 68 ALA H C 1
ATOM 1255 O O . ALA B 2 68 ? 31.096 21.002 18.779 1.00 19.62 68 ALA H O 1
ATOM 1257 N N . THR B 2 69 ? 29.964 22.836 18.105 1.00 18.72 69 THR H N 1
ATOM 1258 C CA . THR B 2 69 ? 30.640 23.767 19.000 1.00 19.56 69 THR H CA 1
ATOM 1259 C C . THR B 2 69 ? 29.589 24.686 19.604 1.00 15.77 69 THR H C 1
ATOM 1260 O O . THR B 2 69 ? 28.853 25.353 18.871 1.00 14.40 69 THR H O 1
ATOM 1264 N N . LEU B 2 70 ? 29.516 24.715 20.931 1.00 15.12 70 LEU H N 1
ATOM 1265 C CA . LEU B 2 70 ? 28.486 25.453 21.651 1.00 15.23 70 LEU H CA 1
ATOM 1266 C C . LEU B 2 70 ? 29.096 26.680 22.309 1.00 16.97 70 LEU H C 1
ATOM 1267 O O . LEU B 2 70 ? 30.111 26.574 23.007 1.00 19.00 70 LEU H O 1
ATOM 1272 N N . THR B 2 71 ? 28.473 27.837 22.098 1.00 16.33 71 THR H N 1
ATOM 1273 C CA . THR B 2 71 ? 28.928 29.071 22.725 1.00 20.65 71 THR H CA 1
ATOM 1274 C C . THR B 2 71 ? 27.723 29.846 23.231 1.00 18.01 71 THR H C 1
ATOM 1275 O O . THR B 2 71 ? 26.576 29.524 22.920 1.00 17.17 71 THR H O 1
ATOM 1279 N N . ALA B 2 72 ? 27.993 30.889 24.012 1.00 20.50 72 ALA H N 1
ATOM 1280 C CA . ALA B 2 72 ? 26.929 31.725 24.544 1.00 20.79 72 ALA H CA 1
ATOM 1281 C C . ALA B 2 72 ? 27.425 33.159 24.673 1.00 24.84 72 ALA H C 1
ATOM 1282 O O . ALA B 2 72 ? 28.612 33.405 24.905 1.00 27.00 72 ALA H O 1
ATOM 1284 N N . ASP B 2 73 ? 26.495 34.099 24.517 1.00 21.24 73 ASP H N 1
ATOM 1285 C CA . ASP B 2 73 ? 26.732 35.531 24.670 1.00 26.32 73 ASP H CA 1
ATOM 1286 C C . ASP B 2 73 ? 25.741 36.051 25.705 1.00 22.65 73 ASP H C 1
ATOM 1287 O O . ASP B 2 73 ? 24.532 36.137 25.433 1.00 24.03 73 ASP H O 1
ATOM 1292 N N . LYS B 2 74 ? 26.266 36.379 26.892 1.00 29.58 74 LYS H N 1
ATOM 1293 C CA . LYS B 2 74 ? 25.436 36.889 27.979 1.00 29.78 74 LYS H CA 1
ATOM 1294 C C . LYS B 2 74 ? 24.786 38.216 27.612 1.00 33.44 74 LYS H C 1
ATOM 1295 O O . LYS B 2 74 ? 23.615 38.451 27.931 1.00 33.39 74 LYS H O 1
ATOM 1301 N N . SER B 2 75 ? 25.539 39.104 26.956 1.00 30.79 75 SER H N 1
ATOM 1302 C CA . SER B 2 75 ? 25.052 40.458 26.710 1.00 32.73 75 SER H CA 1
ATOM 1303 C C . SER B 2 75 ? 23.821 40.469 25.811 1.00 35.18 75 SER H C 1
ATOM 1304 O O . SER B 2 75 ? 22.971 41.357 25.938 1.00 35.85 75 SER H O 1
ATOM 1307 N N . SER B 2 76 ? 23.703 39.499 24.907 1.00 29.58 76 SER H N 1
ATOM 1308 C CA . SER B 2 76 ? 22.569 39.417 23.995 1.00 30.22 76 SER H CA 1
ATOM 1309 C C . SER B 2 76 ? 21.614 38.284 24.350 1.00 27.30 76 SER H C 1
ATOM 1310 O O . SER B 2 76 ? 20.653 38.043 23.611 1.00 25.74 76 SER H O 1
ATOM 1313 N N . ASN B 2 77 ? 21.857 37.586 25.460 1.00 26.09 77 ASN H N 1
ATOM 1314 C CA . ASN B 2 77 ? 21.015 36.474 25.902 1.00 25.10 77 ASN H CA 1
ATOM 1315 C C . ASN B 2 77 ? 20.880 35.404 24.820 1.00 21.22 77 ASN H C 1
ATOM 1316 O O . ASN B 2 77 ? 19.794 34.872 24.584 1.00 21.92 77 ASN H O 1
ATOM 1321 N N . THR B 2 78 ? 21.987 35.068 24.159 1.00 18.64 78 THR H N 1
ATOM 1322 C CA . THR B 2 78 ? 21.892 34.184 23.002 1.00 15.83 78 THR H CA 1
ATOM 1323 C C . THR B 2 78 ? 22.866 33.020 23.116 1.00 17.07 78 THR H C 1
ATOM 1324 O O . THR B 2 78 ? 24.025 33.203 23.484 1.00 17.65 78 THR H O 1
ATOM 1328 N N . ALA B 2 79 ? 22.394 31.819 22.791 1.00 17.89 79 ALA H N 1
ATOM 1329 C CA . ALA B 2 79 ? 23.253 30.652 22.668 1.00 16.17 79 ALA H CA 1
ATOM 1330 C C . ALA B 2 79 ? 23.440 30.316 21.194 1.00 13.34 79 ALA H C 1
ATOM 1331 O O . ALA B 2 79 ? 22.557 30.563 20.375 1.00 15.83 79 ALA H O 1
ATOM 1333 N N . TYR B 2 80 ? 24.595 29.750 20.856 1.00 13.32 80 TYR H N 1
ATOM 1334 C CA . TYR B 2 80 ? 24.932 29.438 19.474 1.00 15.10 80 TYR H CA 1
ATOM 1335 C C . TYR B 2 80 ? 25.436 28.010 19.372 1.00 13.78 80 TYR H C 1
ATOM 1336 O O . TYR B 2 80 ? 26.170 27.535 20.249 1.00 19.73 80 TYR H O 1
ATOM 1345 N N . MET B 2 81 ? 25.062 27.340 18.285 1.00 15.37 81 MET H N 1
ATOM 1346 C CA . MET B 2 81 ? 25.650 26.056 17.925 1.00 17.04 81 MET H CA 1
ATOM 1347 C C . MET B 2 81 ? 26.198 26.132 16.508 1.00 16.88 81 MET H C 1
ATOM 1348 O O . MET B 2 81 ? 25.483 26.522 15.578 1.00 18.95 81 MET H O 1
ATOM 1353 N N . GLN B 2 82 ? 27.463 25.760 16.349 1.00 15.06 82 GLN H N 1
ATOM 1354 C CA . GLN B 2 82 ? 28.108 25.694 15.047 1.00 18.61 82 GLN H CA 1
ATOM 1355 C C . GLN B 2 82 ? 28.349 24.237 14.680 1.00 19.09 82 GLN H C 1
ATOM 1356 O O . GLN B 2 82 ? 28.901 23.474 15.480 1.00 17.99 82 GLN H O 1
ATOM 1362 N N . LEU B 2 83 ? 27.927 23.862 13.475 1.00 14.92 83 LEU H N 1
ATOM 1363 C CA . LEU B 2 83 ? 28.121 22.528 12.928 1.00 17.80 83 LEU H CA 1
ATOM 1364 C C . LEU B 2 83 ? 29.088 22.618 11.757 1.00 20.34 83 LEU H C 1
ATOM 1365 O O . LEU B 2 83 ? 28.910 23.456 10.863 1.00 22.18 83 LEU H O 1
ATOM 1370 N N . SER B 2 84 ? 30.103 21.759 11.767 1.00 19.73 84 SER H N 1
ATOM 1371 C CA . SER B 2 84 ? 31.192 21.804 10.804 1.00 25.45 84 SER H CA 1
ATOM 1372 C C . SER B 2 84 ? 31.161 20.590 9.882 1.00 23.32 84 SER H C 1
ATOM 1373 O O . SER B 2 84 ? 30.620 19.535 10.225 1.00 22.48 84 SER H O 1
ATOM 1376 N N . SER B 2 85 ? 31.753 20.763 8.699 1.00 24.04 85 SER H N 1
ATOM 1377 C CA . SER B 2 85 ? 31.969 19.687 7.729 1.00 27.70 85 SER H CA 1
ATOM 1378 C C . SER B 2 85 ? 30.692 18.880 7.498 1.00 25.07 85 SER H C 1
ATOM 1379 O O . SER B 2 85 ? 30.639 17.666 7.705 1.00 25.48 85 SER H O 1
ATOM 1382 N N . LEU B 2 86 ? 29.655 19.583 7.053 1.00 18.87 86 LEU H N 1
ATOM 1383 C CA . LEU B 2 86 ? 28.324 18.997 7.007 1.00 21.62 86 LEU H CA 1
ATOM 1384 C C . LEU B 2 86 ? 28.227 17.906 5.946 1.00 26.87 86 LEU H C 1
ATOM 1385 O O . LEU B 2 86 ? 28.738 18.047 4.832 1.00 25.98 86 LEU H O 1
ATOM 1390 N N . THR B 2 87 ? 27.576 16.805 6.314 1.00 22.69 87 THR H N 1
ATOM 1391 C CA . THR B 2 87 ? 27.249 15.708 5.416 1.00 23.96 87 THR H CA 1
ATOM 1392 C C . THR B 2 87 ? 25.742 15.494 5.430 1.00 21.69 87 THR H C 1
ATOM 1393 O O . THR B 2 87 ? 25.015 16.111 6.211 1.00 19.78 87 THR H O 1
ATOM 1397 N N . SER B 2 88 ? 25.270 14.592 4.566 1.00 25.05 88 SER H N 1
ATOM 1398 C CA . SER B 2 88 ? 23.839 14.314 4.521 1.00 26.56 88 SER H CA 1
ATOM 1399 C C . SER B 2 88 ? 23.332 13.707 5.824 1.00 22.51 88 SER H C 1
ATOM 1400 O O . SER B 2 88 ? 22.139 13.824 6.124 1.00 24.93 88 SER H O 1
ATOM 1403 N N . GLU B 2 89 ? 24.207 13.075 6.612 1.00 24.18 89 GLU H N 1
ATOM 1404 C CA . GLU B 2 89 ? 23.815 12.582 7.928 1.00 26.64 89 GLU H CA 1
ATOM 1405 C C . GLU B 2 89 ? 23.516 13.706 8.911 1.00 24.16 89 GLU H C 1
ATOM 1406 O O . GLU B 2 89 ? 22.943 13.439 9.972 1.00 22.42 89 GLU H O 1
ATOM 1412 N N . ASP B 2 90 ? 23.891 14.942 8.591 1.00 21.09 90 ASP H N 1
ATOM 1413 C CA . ASP B 2 90 ? 23.631 16.086 9.454 1.00 19.75 90 ASP H CA 1
ATOM 1414 C C . ASP B 2 90 ? 22.301 16.765 9.157 1.00 17.98 90 ASP H C 1
ATOM 1415 O O . ASP B 2 90 ? 21.882 17.636 9.929 1.00 17.18 90 ASP H O 1
ATOM 1420 N N . SER B 2 91 ? 21.633 16.398 8.066 1.00 15.53 91 SER H N 1
ATOM 1421 C CA . SER B 2 91 ? 20.326 16.963 7.754 1.00 17.18 91 SER H CA 1
ATOM 1422 C C . SER B 2 91 ? 19.323 16.557 8.823 1.00 18.68 91 SER H C 1
ATOM 1423 O O . SER B 2 91 ? 19.063 15.365 9.015 1.00 17.49 91 SER H O 1
ATOM 1426 N N . ALA B 2 92 ? 18.758 17.544 9.515 1.00 16.06 92 ALA H N 1
ATOM 1427 C CA . ALA B 2 92 ? 17.887 17.264 10.653 1.00 16.19 92 ALA H CA 1
ATOM 1428 C C . ALA B 2 92 ? 17.316 18.576 11.165 1.00 16.57 92 ALA H C 1
ATOM 1429 O O . ALA B 2 92 ? 17.715 19.662 10.735 1.00 13.26 92 ALA H O 1
ATOM 1431 N N . VAL B 2 93 ? 16.378 18.463 12.101 1.00 16.38 93 VAL H N 1
ATOM 1432 C CA . VAL B 2 93 ? 15.930 19.600 12.893 1.00 15.49 93 VAL H CA 1
ATOM 1433 C C . VAL B 2 93 ? 16.766 19.635 14.162 1.00 15.13 93 VAL H C 1
ATOM 1434 O O . VAL B 2 93 ? 17.027 18.595 14.779 1.00 12.49 93 VAL H O 1
ATOM 1438 N N . TYR B 2 94 ? 17.212 20.822 14.525 1.00 12.47 94 TYR H N 1
ATOM 1439 C CA . TYR B 2 94 ? 17.970 21.013 15.738 1.00 13.57 94 TYR H CA 1
ATOM 1440 C C . TYR B 2 94 ? 17.188 21.921 16.701 1.00 12.05 94 TYR H C 1
ATOM 1441 O O . TYR B 2 94 ? 16.883 22.972 16.366 1.00 13.41 94 TYR H O 1
ATOM 1450 N N . PHE B 2 95 ? 16.915 21.444 17.906 1.00 13.14 95 PHE H N 1
ATOM 1451 C CA . PHE B 2 95 ? 16.230 22.200 18.940 1.00 12.83 95 PHE H CA 1
ATOM 1452 C C . PHE B 2 95 ? 17.230 22.709 19.969 1.00 11.81 95 PHE H C 1
ATOM 1453 O O . PHE B 2 95 ? 18.229 22.050 20.267 1.00 13.08 95 PHE H O 1
ATOM 1461 N N . CYS B 2 96 ? 16.943 23.881 20.523 1.00 13.13 96 CYS H N 1
ATOM 1462 C CA . CYS B 2 96 ? 17.519 24.288 21.794 1.00 13.42 96 CYS H CA 1
ATOM 1463 C C . CYS B 2 96 ? 16.435 24.191 22.857 1.00 12.40 96 CYS H C 1
ATOM 1464 O O . CYS B 2 96 ? 15.241 24.278 22.557 1.00 14.70 96 CYS H O 1
ATOM 1467 N N . ALA B 2 97 ? 16.857 23.971 24.098 1.00 10.57 97 ALA H N 1
ATOM 1468 C CA . ALA B 2 97 ? 15.911 23.814 25.192 1.00 10.73 97 ALA H CA 1
ATOM 1469 C C . ALA B 2 97 ? 16.573 24.259 26.485 1.00 12.22 97 ALA H C 1
ATOM 1470 O O . ALA B 2 97 ? 17.797 24.358 26.576 1.00 15.09 97 ALA H O 1
ATOM 1472 N N . ARG B 2 98 ? 15.746 24.511 27.494 1.00 11.39 98 ARG H N 1
ATOM 1473 C CA . ARG B 2 98 ? 16.192 25.115 28.741 1.00 14.88 98 ARG H CA 1
ATOM 1474 C C . ARG B 2 98 ? 16.135 24.118 29.893 1.00 14.21 98 ARG H C 1
ATOM 1475 O O . ARG B 2 98 ? 15.155 23.385 30.042 1.00 15.66 98 ARG H O 1
ATOM 1483 N N . GLY B 2 99 ? 17.185 24.118 30.720 1.00 12.32 99 GLY H N 1
ATOM 1484 C CA . GLY B 2 99 ? 17.178 23.368 31.957 1.00 16.06 99 GLY H CA 1
ATOM 1485 C C . GLY B 2 99 ? 17.614 24.251 33.110 1.00 16.38 99 GLY H C 1
ATOM 1486 O O . GLY B 2 99 ? 18.185 25.314 32.913 1.00 18.88 99 GLY H O 1
ATOM 1487 N N . GLU B 2 100 ? 17.347 23.787 34.330 1.00 15.22 100 GLU H N 1
ATOM 1488 C CA . GLU B 2 100 ? 17.671 24.580 35.513 1.00 17.81 100 GLU H CA 1
ATOM 1489 C C . GLU B 2 100 ? 19.117 24.332 35.936 1.00 15.90 100 GLU H C 1
ATOM 1490 O O . GLU B 2 100 ? 19.495 23.195 36.238 1.00 16.54 100 GLU H O 1
ATOM 1496 N N . ASP B 2 101 ? 19.926 25.391 35.958 1.00 18.53 101 ASP H N 1
ATOM 1497 C CA . ASP B 2 101 ? 21.297 25.281 36.449 1.00 16.96 101 ASP H CA 1
ATOM 1498 C C . ASP B 2 101 ? 21.281 25.025 37.951 1.00 22.84 101 ASP H C 1
ATOM 1499 O O . ASP B 2 101 ? 20.728 25.819 38.718 1.00 22.78 101 ASP H O 1
ATOM 1504 N N . GLY B 2 102 ? 21.909 23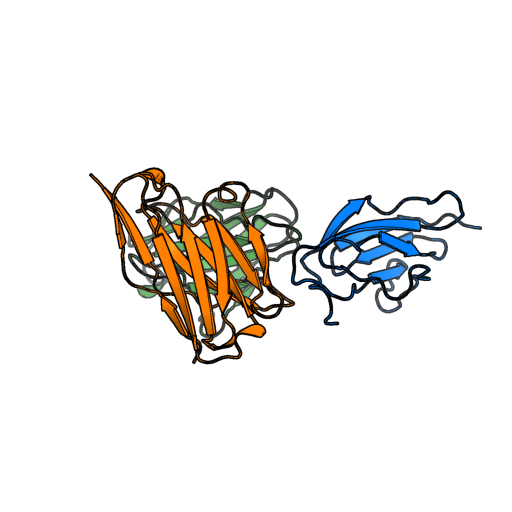.925 38.369 1.00 23.18 102 GLY H N 1
ATOM 1505 C CA . GLY B 2 102 ? 21.986 23.530 39.752 1.00 21.79 102 GLY H CA 1
ATOM 1506 C C . GLY B 2 102 ? 21.012 22.433 40.140 1.00 18.97 102 GLY H C 1
ATOM 1507 O O . GLY B 2 102 ? 21.252 21.727 41.127 1.00 19.38 102 GLY H O 1
ATOM 1508 N N . TYR B 2 103 ? 20.003 22.189 39.336 1.00 15.68 103 TYR H N 1
ATOM 1509 C CA . TYR B 2 103 ? 19.078 21.068 39.525 1.00 17.19 103 TYR H CA 1
ATOM 1510 C C . TYR B 2 103 ? 18.525 20.725 38.122 1.00 14.18 103 TYR H C 1
ATOM 1511 O O . TYR B 2 103 ? 17.428 20.924 37.831 1.00 17.19 103 TYR H O 1
ATOM 1520 N N . TYR B 2 104 ? 19.409 20.242 37.275 1.00 14.86 104 TYR H N 1
ATOM 1521 C CA . TYR B 2 104 ? 19.157 20.009 35.870 1.00 18.78 104 TYR H CA 1
ATOM 1522 C C . TYR B 2 104 ? 18.587 18.598 35.631 1.00 11.83 104 TYR H C 1
ATOM 1523 O O . TYR B 2 104 ? 19.285 17.698 35.484 1.00 13.88 104 TYR H O 1
ATOM 1532 N N . ILE B 2 105 ? 17.263 18.531 35.623 1.00 12.53 105 ILE H N 1
ATOM 1533 C CA . ILE B 2 105 ? 16.564 17.251 35.559 1.00 10.27 105 ILE H CA 1
ATOM 1534 C C . ILE B 2 105 ? 15.465 17.236 34.503 1.00 14.11 105 ILE H C 1
ATOM 1535 O O . ILE B 2 105 ? 14.639 16.316 34.479 1.00 11.02 105 ILE H O 1
ATOM 1540 N N . ALA B 2 106 ? 15.450 18.233 33.621 1.00 13.07 106 ALA H N 1
ATOM 1541 C CA . ALA B 2 106 ? 14.487 18.267 32.525 1.00 15.20 106 ALA H CA 1
ATOM 1542 C C . ALA B 2 106 ? 14.833 19.406 31.580 1.00 16.89 106 ALA H C 1
ATOM 1543 O O . ALA B 2 106 ? 15.450 20.397 31.982 1.00 15.09 106 ALA H O 1
ATOM 1545 N N . LEU B 2 107 ? 14.420 19.254 30.327 1.00 12.74 107 LEU H N 1
ATOM 1546 C CA . LEU B 2 107 ? 14.440 20.338 29.348 1.00 15.94 107 LEU H CA 1
ATOM 1547 C C . LEU B 2 107 ? 13.017 20.887 29.312 1.00 17.08 107 LEU H C 1
ATOM 1548 O O . LEU B 2 107 ? 12.119 20.272 28.733 1.00 13.44 107 LEU H O 1
ATOM 1553 N N . ASP B 2 108 ? 12.810 22.049 29.940 1.00 25.69 108 ASP H N 1
ATOM 1554 C CA . ASP B 2 108 ? 11.472 22.427 30.383 1.00 30.51 108 ASP H CA 1
ATOM 1555 C C . ASP B 2 108 ? 10.759 23.415 29.465 1.00 30.79 108 ASP H C 1
ATOM 1556 O O . ASP B 2 108 ? 9.525 23.479 29.503 1.00 29.07 108 ASP H O 1
ATOM 1561 N N . TYR B 2 109 ? 11.486 24.163 28.636 1.00 23.40 109 TYR H N 1
ATOM 1562 C CA . TYR B 2 109 ? 10.916 24.834 27.474 1.00 19.71 109 TYR H CA 1
ATOM 1563 C C . TYR B 2 109 ? 11.819 24.553 26.283 1.00 26.14 109 TYR H C 1
ATOM 1564 O O . TYR B 2 109 ? 13.027 24.365 26.445 1.00 22.57 109 TYR H O 1
ATOM 1573 N N . TRP B 2 110 ? 11.229 24.525 25.090 1.00 16.35 110 TRP H N 1
ATOM 1574 C CA . TRP B 2 110 ? 11.939 24.142 23.878 1.00 15.00 110 TRP H CA 1
ATOM 1575 C C . TRP B 2 110 ? 11.763 25.208 22.809 1.00 17.75 110 TRP H C 1
ATOM 1576 O O . TRP B 2 110 ? 10.696 25.818 22.695 1.00 16.02 110 TRP H O 1
ATOM 1587 N N . GLY B 2 111 ? 12.808 25.416 22.017 1.00 12.23 111 GLY H N 1
ATOM 1588 C CA . GLY B 2 111 ? 12.695 26.262 20.847 1.00 15.16 111 GLY H CA 1
ATOM 1589 C C . GLY B 2 111 ? 11.893 25.596 19.743 1.00 15.66 111 GLY H C 1
ATOM 1590 O O . GLY B 2 111 ? 11.555 24.412 19.793 1.00 13.29 111 GLY H O 1
ATOM 1591 N N . GLN B 2 112 ? 11.585 26.381 18.712 1.00 16.66 112 GLN H N 1
ATOM 1592 C CA . GLN B 2 112 ? 10.771 25.876 17.613 1.00 17.17 112 GLN H CA 1
ATOM 1593 C C . GLN B 2 112 ? 11.560 25.026 16.623 1.00 19.07 112 GLN H C 1
ATOM 1594 O O . GLN B 2 112 ? 10.953 24.409 15.740 1.00 19.85 112 GLN H O 1
ATOM 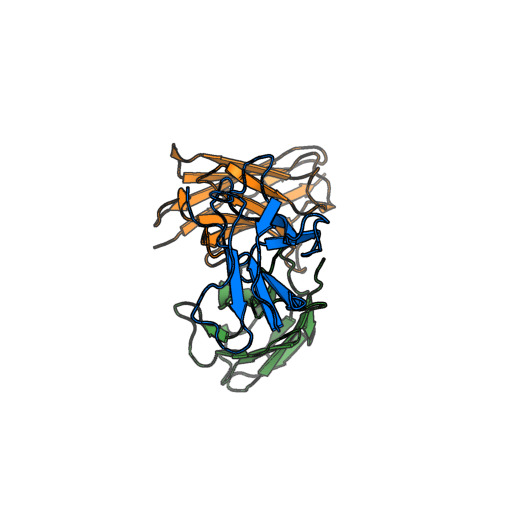1600 N N . GLY B 2 113 ? 12.883 24.968 16.749 1.00 17.11 113 GLY H N 1
ATOM 1601 C CA . GLY B 2 113 ? 13.683 24.140 15.871 1.00 12.45 113 GLY H CA 1
ATOM 1602 C C . GLY B 2 113 ? 14.238 24.873 14.668 1.00 11.64 113 GLY H C 1
ATOM 1603 O O . GLY B 2 113 ? 13.587 25.762 14.114 1.00 16.95 113 GLY H O 1
ATOM 1604 N N . THR B 2 114 ? 15.454 24.507 14.269 1.00 14.99 114 THR H N 1
ATOM 1605 C CA . THR B 2 114 ? 16.105 25.015 13.067 1.00 17.36 114 THR H CA 1
ATOM 1606 C C . THR B 2 114 ? 16.397 23.830 12.159 1.00 19.61 114 THR H C 1
ATOM 1607 O O . THR B 2 114 ? 17.105 22.903 12.560 1.00 16.52 114 THR H O 1
ATOM 1611 N N . THR B 2 115 ? 15.850 23.853 10.950 1.00 14.85 115 THR H N 1
ATOM 1612 C CA . THR B 2 115 ? 16.076 22.776 9.996 1.00 15.42 115 THR H CA 1
ATOM 1613 C C . THR B 2 115 ? 17.357 23.040 9.216 1.00 18.70 115 THR H C 1
ATOM 1614 O O . THR B 2 115 ? 17.529 24.119 8.639 1.00 22.63 115 THR H O 1
ATOM 1618 N N . VAL B 2 116 ? 18.255 22.058 9.208 1.00 15.30 116 VAL H N 1
ATOM 1619 C CA . VAL B 2 116 ? 19.472 22.100 8.407 1.00 16.32 116 VAL H CA 1
ATOM 1620 C C . VAL B 2 116 ? 19.366 21.003 7.358 1.00 21.11 116 VAL H C 1
ATOM 1621 O O . VAL B 2 116 ? 19.237 19.819 7.698 1.00 21.09 116 VAL H O 1
ATOM 1625 N N . THR B 2 117 ? 19.403 21.399 6.086 1.00 17.78 117 THR H N 1
ATOM 1626 C CA . THR B 2 117 ? 19.299 20.478 4.963 1.00 18.76 117 THR H CA 1
ATOM 1627 C C . THR B 2 117 ? 20.585 20.544 4.153 1.00 20.92 117 THR H C 1
ATOM 1628 O O . THR B 2 117 ? 20.945 21.609 3.634 1.00 19.18 117 THR H O 1
ATOM 1632 N N . VAL B 2 118 ? 21.268 19.409 4.046 1.00 15.28 118 VAL H N 1
ATOM 1633 C CA . VAL B 2 118 ? 22.484 19.278 3.255 1.00 21.02 118 VAL H CA 1
ATOM 1634 C C . VAL B 2 118 ? 22.099 18.703 1.899 1.00 27.55 118 VAL H C 1
ATOM 1635 O O . VAL B 2 118 ? 21.495 17.626 1.823 1.00 27.67 118 VAL H O 1
ATOM 1639 N N . SER B 2 119 ? 22.443 19.413 0.825 1.00 26.88 119 SER H N 1
ATOM 1640 C CA . SER B 2 119 ? 21.982 19.018 -0.497 1.00 29.60 119 SER H CA 1
ATOM 1641 C C . SER B 2 119 ? 23.033 19.322 -1.551 1.00 38.27 119 SER H C 1
ATOM 1642 O O . SER B 2 119 ? 23.842 20.243 -1.403 1.00 35.17 119 SER H O 1
ATOM 1645 N N . SER B 2 120 ? 22.997 18.540 -2.625 1.00 61.02 120 SER H N 1
ATOM 1646 C CA . SER B 2 120 ? 23.682 18.890 -3.859 1.00 61.95 120 SER H CA 1
ATOM 1647 C C . SER B 2 120 ? 22.832 19.898 -4.626 1.00 56.15 120 SER H C 1
ATOM 1648 O O . SER B 2 120 ? 23.347 20.858 -5.196 1.00 63.94 120 SER H O 1
ATOM 1651 N N . ASP C 3 1 ? 27.322 4.168 29.328 1.00 32.77 1 ASP L N 1
ATOM 1652 C CA . ASP C 3 1 ? 26.138 4.994 29.117 1.00 30.66 1 ASP L CA 1
ATOM 1653 C C . ASP C 3 1 ? 24.872 4.256 29.522 1.00 29.41 1 ASP L C 1
ATOM 1654 O O . ASP C 3 1 ? 24.831 3.026 29.520 1.00 30.71 1 ASP L O 1
ATOM 1659 N N . ILE C 3 2 ? 23.835 5.012 29.859 1.00 23.98 2 ILE L N 1
ATOM 1660 C CA . ILE C 3 2 ? 22.536 4.446 30.192 1.00 23.53 2 ILE L CA 1
ATOM 1661 C C . ILE C 3 2 ? 21.683 4.411 28.931 1.00 24.36 2 ILE L C 1
ATOM 1662 O O . ILE C 3 2 ? 21.574 5.412 28.213 1.00 28.04 2 ILE L O 1
ATOM 1667 N N . GLU C 3 3 ? 21.087 3.255 28.651 1.00 20.66 3 GLU L N 1
ATOM 1668 C CA . GLU C 3 3 ? 20.161 3.105 27.543 1.00 22.14 3 GLU L CA 1
ATOM 1669 C C . GLU C 3 3 ? 18.733 3.136 28.070 1.00 21.27 3 GLU L C 1
ATOM 1670 O O . GLU C 3 3 ? 18.437 2.558 29.118 1.00 21.43 3 GLU L O 1
ATOM 1676 N N . LEU C 3 4 ? 17.854 3.830 27.351 1.00 18.35 4 LEU L N 1
ATOM 1677 C CA . LEU C 3 4 ? 16.436 3.888 27.680 1.00 15.53 4 LEU L CA 1
ATOM 1678 C C . LEU C 3 4 ? 15.662 3.189 26.573 1.00 15.69 4 LEU L C 1
ATOM 1679 O O . LEU C 3 4 ? 15.731 3.598 25.410 1.00 18.73 4 LEU L O 1
ATOM 1684 N N . THR C 3 5 ? 14.936 2.134 26.930 1.00 14.87 5 THR L N 1
ATOM 1685 C CA . THR C 3 5 ? 14.150 1.359 25.978 1.00 15.62 5 THR L CA 1
ATOM 1686 C C . THR C 3 5 ? 12.673 1.618 26.240 1.00 16.29 5 THR L C 1
ATOM 1687 O O . THR C 3 5 ? 12.166 1.308 27.324 1.00 13.60 5 THR L O 1
ATOM 1691 N N . GLN C 3 6 ? 11.986 2.168 25.245 1.00 15.60 6 GLN L N 1
ATOM 1692 C CA . GLN C 3 6 ? 10.600 2.585 25.384 1.00 13.99 6 GLN L CA 1
ATOM 1693 C C . GLN C 3 6 ? 9.678 1.545 24.770 1.00 18.67 6 GLN L C 1
ATOM 1694 O O . GLN C 3 6 ? 10.014 0.920 23.762 1.00 17.30 6 GLN L O 1
ATOM 1700 N N . SER C 3 7 ? 8.510 1.366 25.387 1.00 14.90 7 SER L N 1
ATOM 1701 C CA . SER C 3 7 ? 7.581 0.347 24.930 1.00 15.49 7 SER L CA 1
ATOM 1702 C C . SER C 3 7 ? 6.151 0.805 25.173 1.00 15.98 7 SER L C 1
ATOM 1703 O O . SER C 3 7 ? 5.895 1.502 26.161 1.00 15.89 7 SER L O 1
ATOM 1706 N N . PRO C 3 8 ? 5.207 0.481 24.280 1.00 17.30 8 PRO L N 1
ATOM 1707 C CA . PRO C 3 8 ? 5.425 -0.157 22.980 1.00 14.27 8 PRO L CA 1
ATOM 1708 C C . PRO C 3 8 ? 6.041 0.827 21.996 1.00 13.37 8 PRO L C 1
ATOM 1709 O O . PRO C 3 8 ? 6.149 2.010 22.318 1.00 17.66 8 PRO L O 1
ATOM 1713 N N . ALA C 3 9 ? 6.456 0.349 20.822 1.00 15.65 9 ALA L N 1
ATOM 1714 C CA . ALA C 3 9 ? 6.955 1.267 19.804 1.00 16.42 9 ALA L CA 1
ATOM 1715 C C . ALA C 3 9 ? 5.841 2.148 19.261 1.00 17.47 9 ALA L C 1
ATOM 1716 O O . ALA C 3 9 ? 6.075 3.319 18.936 1.00 14.77 9 ALA L O 1
ATOM 1718 N N . SER C 3 10 ? 4.630 1.609 19.161 1.00 15.65 10 SER L N 1
ATOM 1719 C CA . SER C 3 10 ? 3.489 2.373 18.684 1.00 13.83 10 SER L CA 1
ATOM 1720 C C . SER C 3 10 ? 2.219 1.710 19.191 1.00 16.99 10 SER L C 1
ATOM 1721 O O . SER C 3 10 ? 2.214 0.533 19.563 1.00 13.43 10 SER L O 1
ATOM 1724 N N . LEU C 3 11 ? 1.148 2.474 19.252 1.00 14.23 11 LEU L N 1
ATOM 1725 C CA . LEU C 3 11 ? -0.140 1.992 19.669 1.00 15.39 11 LEU L CA 1
ATOM 1726 C C . LEU C 3 11 ? -1.239 2.909 19.139 1.00 17.21 11 LEU L C 1
ATOM 1727 O O . LEU C 3 11 ? -0.991 4.015 18.928 1.00 18.95 11 LEU L O 1
ATOM 1732 N N . SER C 3 12 ? -2.418 2.376 18.913 1.00 15.09 12 SER L N 1
ATOM 1733 C CA . SER C 3 12 ? -3.557 3.135 18.420 1.00 14.98 12 SER L CA 1
ATOM 1734 C C . SER C 3 12 ? -4.707 2.985 19.402 1.00 16.98 12 SER L C 1
ATOM 1735 O O . SER C 3 12 ? -5.051 1.867 19.796 1.00 17.82 12 SER L O 1
ATOM 1738 N N . ALA C 3 13 ? -5.288 4.111 19.805 1.00 15.16 13 ALA L N 1
ATOM 1739 C CA . ALA C 3 13 ? -6.342 4.117 20.805 1.00 18.06 13 ALA L CA 1
ATOM 1740 C C . ALA C 3 13 ? -7.383 5.159 20.427 1.00 18.75 13 ALA L C 1
ATOM 1741 O O . ALA C 3 13 ? -7.206 5.937 19.486 1.00 22.92 13 ALA L O 1
ATOM 1743 N N . SER C 3 14 ? -8.479 5.168 21.177 1.00 18.97 14 SER L N 1
ATOM 1744 C CA . SER C 3 14 ? -9.612 6.037 20.908 1.00 23.81 14 SER L CA 1
ATOM 1745 C C . SER C 3 14 ? -9.766 7.074 22.012 1.00 21.68 14 SER L C 1
ATOM 1746 O O . SER C 3 14 ? -9.387 6.842 23.163 1.00 19.55 14 SER L O 1
ATOM 1749 N N . VAL C 3 15 ? -10.321 8.230 21.635 1.00 21.29 15 VAL L N 1
ATOM 1750 C CA . VAL C 3 15 ? -10.585 9.295 22.594 1.00 21.08 15 VAL L CA 1
ATOM 1751 C C . VAL C 3 15 ? -11.406 8.754 23.755 1.00 21.04 15 VAL L C 1
ATOM 1752 O O . VAL C 3 15 ? -12.356 7.985 23.568 1.00 23.73 15 VAL L O 1
ATOM 1756 N N . GLY C 3 16 ? -11.025 9.146 24.970 1.00 22.72 16 GLY L N 1
ATOM 1757 C CA . GLY C 3 16 ? -11.732 8.750 26.165 1.00 25.58 16 GLY L CA 1
ATOM 1758 C C . GLY C 3 16 ? -11.182 7.527 26.864 1.00 23.05 16 GLY L C 1
ATOM 1759 O O . GLY C 3 16 ? -11.547 7.279 28.020 1.00 27.52 16 GLY L O 1
ATOM 1760 N N . GLU C 3 17 ? -10.313 6.763 26.213 1.00 19.74 17 GLU L N 1
ATOM 1761 C CA . GLU C 3 17 ? -9.794 5.539 26.800 1.00 22.81 17 GLU L CA 1
ATOM 1762 C C . GLU C 3 17 ? -8.469 5.796 27.516 1.00 20.13 17 GLU L C 1
ATOM 1763 O O . GLU C 3 17 ? -7.897 6.885 27.456 1.00 20.15 17 GLU L O 1
ATOM 1769 N N . THR C 3 18 ? -7.984 4.762 28.198 1.00 22.28 18 THR L N 1
ATOM 1770 C CA . THR C 3 18 ? -6.777 4.820 29.008 1.00 21.00 18 THR L CA 1
ATOM 1771 C C . THR C 3 18 ? -5.651 4.073 28.307 1.00 23.61 18 THR L C 1
ATOM 1772 O O . THR C 3 18 ? -5.879 3.071 27.623 1.00 19.53 18 THR L O 1
ATOM 1776 N N . VAL C 3 19 ? -4.418 4.599 28.340 1.00 17.49 19 VAL L N 1
ATOM 1777 C CA . VAL C 3 19 ? -3.268 3.903 27.826 1.00 14.13 19 VAL L CA 1
ATOM 1778 C C . VAL C 3 19 ? -2.049 4.086 28.745 1.00 15.81 19 VAL L C 1
ATOM 1779 O O . VAL C 3 19 ? -1.929 5.021 29.410 1.00 16.23 19 VAL L O 1
ATOM 1783 N N . THR C 3 20 ? -1.151 3.158 28.640 1.00 15.55 20 THR L N 1
ATOM 1784 C CA . THR C 3 20 ? 0.061 3.172 29.455 1.00 17.80 20 THR L CA 1
ATOM 1785 C C . THR C 3 20 ? 1.265 2.842 28.585 1.00 14.61 20 THR L C 1
ATOM 1786 O O . THR C 3 20 ? 1.232 1.877 27.816 1.00 16.67 20 THR L O 1
ATOM 1790 N N . ILE C 3 21 ? 2.325 3.647 28.710 1.00 13.71 21 ILE L N 1
ATOM 1791 C CA . ILE C 3 21 ? 3.583 3.422 28.009 1.00 12.63 21 ILE L CA 1
ATOM 1792 C C . ILE C 3 21 ? 4.706 3.412 29.041 1.00 12.60 21 ILE L C 1
ATOM 1793 O O . ILE C 3 21 ? 4.566 3.934 30.147 1.00 13.05 21 ILE L O 1
ATOM 1798 N N . THR C 3 22 ? 5.822 2.777 28.688 1.00 12.36 22 THR L N 1
ATOM 1799 C CA . THR C 3 22 ? 6.881 2.510 29.649 1.00 13.61 22 THR L CA 1
ATOM 1800 C C . THR C 3 22 ? 8.244 2.879 29.082 1.00 13.72 22 THR L C 1
ATOM 1801 O O . THR C 3 22 ? 8.453 2.935 27.866 1.00 12.37 22 THR L O 1
ATOM 1805 N N . CYS C 3 23 ? 9.172 3.101 30.011 1.00 14.26 23 CYS L N 1
ATOM 1806 C CA . CYS C 3 23 ? 10.562 3.430 29.727 1.00 14.89 23 CYS L CA 1
ATOM 1807 C C . CYS C 3 23 ? 11.418 2.632 30.702 1.00 18.56 23 CYS L C 1
ATOM 1808 O O . CYS C 3 23 ? 11.282 2.786 31.921 1.00 17.47 23 CYS L O 1
ATOM 1811 N N . ARG C 3 24 ? 12.266 1.755 30.172 1.00 16.06 24 ARG L N 1
ATOM 1812 C CA . ARG C 3 24 ? 13.122 0.885 30.969 1.00 17.93 24 ARG L CA 1
ATOM 1813 C C . ARG C 3 24 ? 14.562 1.365 30.846 1.00 16.91 24 ARG L C 1
ATOM 1814 O O . ARG C 3 24 ? 15.090 1.462 29.734 1.00 18.49 24 ARG L O 1
ATOM 1822 N N . ALA C 3 25 ? 15.192 1.665 31.979 1.00 15.44 25 ALA L N 1
ATOM 1823 C CA . ALA C 3 25 ? 16.574 2.126 31.982 1.00 14.36 25 ALA L CA 1
ATOM 1824 C C . ALA C 3 25 ? 17.523 0.952 32.193 1.00 17.92 25 ALA L C 1
ATOM 1825 O O . ALA C 3 25 ? 17.213 0.009 32.925 1.00 17.39 25 ALA L O 1
ATOM 1827 N N . SER C 3 26 ? 18.684 1.013 31.537 1.00 17.11 26 SER L N 1
ATOM 1828 C CA . SER C 3 26 ? 19.678 -0.045 31.679 1.00 17.34 26 SER L CA 1
ATOM 1829 C C . SER C 3 26 ? 20.415 0.011 33.012 1.00 20.41 26 SER L C 1
ATOM 1830 O O . SER C 3 26 ? 21.144 -0.934 33.334 1.00 22.16 26 SER L O 1
ATOM 1833 N N . GLY C 3 27 ? 20.252 1.087 33.782 1.00 17.70 27 GLY L N 1
ATOM 1834 C CA . GLY C 3 27 ? 20.833 1.191 35.106 1.00 17.41 27 GLY L CA 1
ATOM 1835 C C . GLY C 3 27 ? 20.000 2.122 35.961 1.00 19.86 27 GLY L C 1
ATOM 1836 O O . GLY C 3 27 ? 19.103 2.812 35.473 1.00 20.14 27 GLY L O 1
ATOM 1837 N N . ASN C 3 28 ? 20.304 2.125 37.257 1.00 20.28 28 ASN L N 1
ATOM 1838 C CA . ASN C 3 28 ? 19.581 2.968 38.205 1.00 20.81 28 ASN L CA 1
ATOM 1839 C C . ASN C 3 28 ? 19.767 4.443 37.864 1.00 19.93 28 ASN L C 1
ATOM 1840 O O . ASN C 3 28 ? 20.896 4.941 37.825 1.00 20.47 28 ASN L O 1
ATOM 1845 N N . ILE C 3 29 ? 18.658 5.143 37.623 1.00 17.05 29 ILE L N 1
ATOM 1846 C CA . ILE C 3 29 ? 18.681 6.572 37.332 1.00 14.14 29 ILE L CA 1
ATOM 1847 C C . ILE C 3 29 ? 18.054 7.390 38.455 1.00 16.34 29 ILE L C 1
ATOM 1848 O O . ILE C 3 29 ? 17.830 8.595 38.288 1.00 11.09 29 ILE L O 1
ATOM 1853 N N . HIS C 3 30 ? 17.758 6.762 39.596 1.00 16.38 30 HIS L N 1
ATOM 1854 C CA . HIS C 3 30 ? 17.342 7.467 40.814 1.00 17.77 30 HIS L CA 1
ATOM 1855 C C . HIS C 3 30 ? 16.124 8.356 40.579 1.00 14.69 30 HIS L C 1
ATOM 1856 O O . HIS C 3 30 ? 16.010 9.441 41.152 1.00 13.28 30 HIS L O 1
ATOM 1863 N N . ASN C 3 31 ? 15.214 7.891 39.724 1.00 13.97 31 ASN L N 1
ATOM 1864 C CA . ASN C 3 31 ? 13.940 8.530 39.410 1.00 15.11 31 ASN L CA 1
ATOM 1865 C C . ASN C 3 31 ? 14.079 9.806 38.594 1.00 15.17 31 ASN L C 1
ATOM 1866 O O . ASN C 3 31 ? 13.087 10.520 38.416 1.00 12.54 31 ASN L O 1
ATOM 1871 N N . TYR C 3 32 ? 15.266 10.116 38.077 1.00 13.79 32 TYR L N 1
ATOM 1872 C CA . TYR C 3 32 ? 15.447 11.343 37.301 1.00 10.29 32 TYR L CA 1
ATOM 1873 C C . TYR C 3 32 ? 15.126 11.071 35.830 1.00 12.73 32 TYR L C 1
ATOM 1874 O O . TYR C 3 32 ? 15.984 11.055 34.947 1.00 11.00 32 TYR L O 1
ATOM 1883 N N . LEU C 3 33 ? 13.831 10.871 35.591 1.00 13.44 33 LEU L N 1
ATOM 1884 C CA . LEU C 3 33 ? 13.284 10.511 34.290 1.00 11.30 33 LEU L CA 1
ATOM 1885 C C . LEU C 3 33 ? 12.234 11.547 33.913 1.00 13.91 33 LEU L C 1
ATOM 1886 O O . LEU C 3 33 ? 11.296 11.793 34.680 1.00 14.78 33 LEU L O 1
ATOM 1891 N N . ALA C 3 34 ? 12.399 12.158 32.745 1.00 10.42 34 ALA L N 1
ATOM 1892 C CA . ALA C 3 34 ? 11.458 13.119 32.200 1.00 12.97 34 ALA L CA 1
ATOM 1893 C C . ALA C 3 34 ? 10.705 12.510 31.024 1.00 12.94 34 ALA L C 1
ATOM 1894 O O . ALA C 3 34 ? 11.243 11.686 30.277 1.00 12.12 34 ALA L O 1
ATOM 1896 N N . TRP C 3 35 ? 9.449 12.927 30.881 1.00 12.54 35 TRP L N 1
ATOM 1897 C CA . TRP C 3 35 ? 8.575 12.547 29.780 1.00 14.46 35 TRP L CA 1
ATOM 1898 C C . TRP C 3 35 ? 8.177 13.798 29.011 1.00 13.05 35 TRP L C 1
ATOM 1899 O O . TRP C 3 35 ? 7.755 14.793 29.622 1.00 16.42 35 TRP L O 1
ATOM 1910 N N . TYR C 3 36 ? 8.245 13.710 27.679 1.00 10.65 36 TYR L N 1
ATOM 1911 C CA . TYR C 3 36 ? 7.872 14.749 26.744 1.00 10.92 36 TYR L CA 1
ATOM 1912 C C . TYR C 3 36 ? 6.850 14.227 25.715 1.00 11.84 36 TYR L C 1
ATOM 1913 O O . TYR C 3 36 ? 6.891 13.137 25.378 1.00 12.24 36 TYR L O 1
ATOM 1922 N N . GLN C 3 37 ? 5.992 15.110 25.279 1.00 12.29 37 GLN L N 1
ATOM 1923 C CA . GLN C 3 37 ? 5.103 14.856 24.155 1.00 13.02 37 GLN L CA 1
ATOM 1924 C C . GLN C 3 37 ? 5.507 15.751 22.989 1.00 11.95 37 GLN L C 1
ATOM 1925 O O . GLN C 3 37 ? 5.867 16.916 23.187 1.00 15.79 37 GLN L O 1
ATOM 1931 N N . GLN C 3 38 ? 5.447 15.204 21.777 1.00 11.99 38 GLN L N 1
ATOM 1932 C CA . GLN C 3 38 ? 5.782 15.934 20.560 1.00 14.97 38 GLN L CA 1
ATOM 1933 C C . GLN C 3 38 ? 4.734 15.624 19.507 1.00 18.05 38 GLN L C 1
ATOM 1934 O O . GLN C 3 38 ? 4.585 14.470 19.096 1.00 16.89 38 GLN L O 1
ATOM 1940 N N . LYS C 3 39 ? 4.014 16.643 19.069 1.00 25.80 39 LYS L N 1
ATOM 1941 C CA . LYS C 3 39 ? 3.046 16.449 18.006 1.00 27.61 39 LYS L CA 1
ATOM 1942 C C . LYS C 3 39 ? 3.696 16.720 16.655 1.00 33.23 39 LYS L C 1
ATOM 1943 O O . LYS C 3 39 ? 4.745 17.363 16.560 1.00 30.53 39 LYS L O 1
ATOM 1949 N N . GLN C 3 40 ? 3.059 16.197 15.610 1.00 41.13 40 GLN L N 1
ATOM 1950 C CA . GLN C 3 40 ? 3.585 16.247 14.250 1.00 46.50 40 GLN L CA 1
ATOM 1951 C C . GLN C 3 40 ? 4.048 17.648 13.875 1.00 43.03 40 GLN L C 1
ATOM 1952 O O . GLN C 3 40 ? 3.254 18.592 13.865 1.00 44.42 40 GLN L O 1
ATOM 1958 N N . GLY C 3 41 ? 5.338 17.777 13.574 1.00 34.01 41 GLY L N 1
ATOM 1959 C CA . GLY C 3 41 ? 5.896 19.050 13.153 1.00 33.58 41 GLY L CA 1
ATOM 1960 C C . GLY C 3 41 ? 5.943 20.122 14.221 1.00 33.69 41 GLY L C 1
ATOM 1961 O O . GLY C 3 41 ? 5.929 21.312 13.893 1.00 34.00 41 GLY L O 1
ATOM 1962 N N . LYS C 3 42 ? 6.006 19.735 15.492 1.00 33.35 42 LYS L N 1
ATOM 1963 C CA . LYS C 3 42 ? 6.064 20.682 16.596 1.00 28.43 42 LYS L CA 1
ATOM 1964 C C . LYS C 3 42 ? 7.244 20.341 17.497 1.00 27.28 42 LYS L C 1
ATOM 1965 O O . LYS C 3 42 ? 7.900 19.309 17.338 1.00 28.09 42 LYS L O 1
ATOM 1971 N N . SER C 3 43 ? 7.506 21.228 18.457 1.00 21.19 43 SER L N 1
ATOM 1972 C CA . SER C 3 43 ? 8.571 21.020 19.424 1.00 22.91 43 SER L CA 1
ATOM 1973 C C . SER C 3 43 ? 8.103 20.112 20.559 1.00 18.41 43 SER L C 1
ATOM 1974 O O . SER C 3 43 ? 6.924 20.117 20.920 1.00 17.84 43 SER L O 1
ATOM 1977 N N . PRO C 3 44 ? 9.011 19.327 21.138 1.00 19.44 44 PRO L N 1
ATOM 1978 C CA . PRO C 3 44 ? 8.655 18.548 22.329 1.00 15.81 44 PRO L CA 1
ATOM 1979 C C . PRO C 3 44 ? 8.180 19.448 23.460 1.00 18.85 44 PRO L C 1
ATOM 1980 O O . PRO C 3 44 ? 8.618 20.591 23.603 1.00 20.42 44 PRO L O 1
ATOM 1984 N N . GLN C 3 45 ? 7.260 18.915 24.261 1.00 17.15 45 GLN L N 1
ATOM 1985 C CA . GLN C 3 45 ? 6.683 19.613 25.402 1.00 19.86 45 GLN L CA 1
ATOM 1986 C C . GLN C 3 45 ? 6.907 18.770 26.646 1.00 15.09 45 GLN L C 1
ATOM 1987 O O . GLN C 3 45 ? 6.566 17.584 26.657 1.00 14.99 45 GLN L O 1
ATOM 1993 N N . LEU C 3 46 ? 7.463 19.378 27.689 1.00 12.77 46 LEU L N 1
ATOM 1994 C CA . LEU C 3 46 ? 7.685 18.652 28.931 1.00 12.46 46 LEU L CA 1
ATOM 1995 C C . LEU C 3 46 ? 6.352 18.303 29.581 1.00 14.94 46 LEU L C 1
ATOM 1996 O O . LEU C 3 46 ? 5.499 19.172 29.786 1.00 14.42 46 LEU L O 1
ATOM 2001 N N . LEU C 3 47 ? 6.170 17.021 29.893 1.00 12.80 47 LEU L N 1
ATOM 2002 C CA . LEU C 3 47 ? 4.998 16.544 30.615 1.00 12.69 47 LEU L CA 1
ATOM 2003 C C . LEU C 3 47 ? 5.309 16.200 32.060 1.00 14.07 47 LEU L C 1
ATOM 2004 O O . LEU C 3 47 ? 4.570 16.600 32.967 1.00 16.02 47 LEU L O 1
ATOM 2009 N N . VAL C 3 48 ? 6.374 15.435 32.292 1.00 12.59 48 VAL L N 1
ATOM 2010 C CA . VAL C 3 48 ? 6.666 14.900 33.621 1.00 13.10 48 VAL L CA 1
ATOM 2011 C C . VAL C 3 48 ? 8.162 15.014 33.875 1.00 12.77 48 VAL L C 1
ATOM 2012 O O . VAL C 3 48 ? 8.966 14.807 32.965 1.00 13.68 48 VAL L O 1
ATOM 2016 N N . TYR C 3 49 ? 8.540 15.337 35.111 1.00 11.07 49 TYR L N 1
ATOM 2017 C CA . TYR C 3 49 ? 9.937 15.276 35.518 1.00 11.20 49 TYR L CA 1
ATOM 2018 C C . TYR C 3 49 ? 10.049 14.582 36.869 1.00 13.36 49 TYR L C 1
ATOM 2019 O O . TYR C 3 49 ? 9.078 14.481 37.622 1.00 13.72 49 TYR L O 1
ATOM 2028 N N . LYS C 3 50 ? 11.261 14.099 37.157 1.00 12.72 50 LYS L N 1
ATOM 2029 C CA . LYS C 3 50 ? 11.533 13.223 38.304 1.00 12.87 50 LYS L CA 1
ATOM 2030 C C . LYS C 3 50 ? 10.481 12.120 38.420 1.00 14.65 50 LYS L C 1
ATOM 2031 O O . LYS C 3 50 ? 10.018 11.774 39.511 1.00 15.22 50 LYS L O 1
ATOM 2037 N N . ALA C 3 51 ? 10.063 11.621 37.258 1.00 13.09 51 ALA L N 1
ATOM 2038 C CA . ALA C 3 51 ? 9.296 10.400 37.041 1.00 16.16 51 ALA L CA 1
ATOM 2039 C C . ALA C 3 51 ? 7.836 10.461 37.472 1.00 16.27 51 ALA L C 1
ATOM 2040 O O . ALA C 3 51 ? 7.028 9.668 36.981 1.00 18.36 51 ALA L O 1
ATOM 2042 N N . GLN C 3 52 ? 7.454 11.418 38.319 1.00 12.85 52 GLN L N 1
ATOM 2043 C CA . GLN C 3 52 ? 6.059 11.496 38.729 1.00 12.55 52 GLN L CA 1
ATOM 2044 C C . GLN C 3 52 ? 5.516 12.907 38.897 1.00 17.02 52 GLN L C 1
ATOM 2045 O O . GLN C 3 52 ? 4.324 13.050 39.188 1.00 18.19 52 GLN L O 1
ATOM 2051 N N . THR C 3 53 ? 6.328 13.945 38.729 1.00 15.08 53 THR L N 1
ATOM 2052 C CA . THR C 3 53 ? 5.873 15.312 38.946 1.00 16.84 53 THR L CA 1
ATOM 2053 C C . THR C 3 53 ? 5.409 15.903 37.622 1.00 16.05 53 THR L C 1
ATOM 2054 O O . THR C 3 53 ? 6.187 15.982 36.665 1.00 14.32 53 THR L O 1
ATOM 2058 N N . LEU C 3 54 ? 4.146 16.317 37.571 1.00 16.85 54 LEU L N 1
ATOM 2059 C CA . LEU C 3 54 ? 3.619 16.940 36.367 1.00 17.48 54 LEU L CA 1
ATOM 2060 C C . LEU C 3 54 ? 4.182 18.345 36.209 1.00 20.68 54 LEU L C 1
ATOM 2061 O O . LEU C 3 54 ? 4.290 19.102 37.178 1.00 18.66 54 LEU L O 1
ATOM 2066 N N . ALA C 3 55 ? 4.539 18.692 34.976 1.00 15.06 55 ALA L N 1
ATOM 2067 C CA . ALA C 3 55 ? 4.987 20.040 34.680 1.00 19.66 55 ALA L CA 1
ATOM 2068 C C . ALA C 3 55 ? 3.809 21.008 34.752 1.00 25.22 55 ALA L C 1
ATOM 2069 O O . ALA C 3 55 ? 2.640 20.609 34.775 1.00 24.02 55 ALA L O 1
ATOM 2071 N N . ASP C 3 56 ? 4.132 22.300 34.797 1.00 25.74 56 ASP L N 1
ATOM 2072 C CA . ASP C 3 56 ? 3.103 23.330 34.862 1.00 31.23 56 ASP L CA 1
ATOM 2073 C C . ASP C 3 56 ? 2.170 23.229 33.662 1.00 24.65 56 ASP L C 1
ATOM 2074 O O . ASP C 3 56 ? 2.619 23.091 32.521 1.00 27.00 56 ASP L O 1
ATOM 2079 N N . GLY C 3 57 ? 0.865 23.293 33.924 1.00 26.67 57 GLY L N 1
ATOM 2080 C CA . GLY C 3 57 ? -0.130 23.271 32.876 1.00 25.78 57 GLY L CA 1
ATOM 2081 C C . GLY C 3 57 ? -0.565 21.895 32.417 1.00 27.80 57 GLY L C 1
ATOM 2082 O O . GLY C 3 57 ? -1.555 21.794 31.681 1.00 27.32 57 GLY L O 1
ATOM 2083 N N . VAL C 3 58 ? 0.132 20.841 32.817 1.00 21.88 58 VAL L N 1
ATOM 2084 C CA . VAL C 3 58 ? -0.209 19.489 32.366 1.00 22.01 58 VAL L CA 1
ATOM 2085 C C . VAL C 3 58 ? -1.430 19.003 33.144 1.00 20.50 58 VAL L C 1
ATOM 2086 O O . VAL C 3 58 ? -1.414 19.034 34.385 1.00 21.76 58 VAL L O 1
ATOM 2090 N N . PRO C 3 59 ? -2.484 18.544 32.470 1.00 21.45 59 PRO L N 1
ATOM 2091 C CA . PRO C 3 59 ? -3.698 18.135 33.184 1.00 26.55 59 PRO L CA 1
ATOM 2092 C C . PRO C 3 59 ? -3.498 16.834 33.948 1.00 28.13 59 PRO L C 1
ATOM 2093 O O . PRO C 3 59 ? -2.618 16.024 33.648 1.00 24.21 59 PRO L O 1
ATOM 2097 N N . SER C 3 60 ? -4.359 16.637 34.949 1.00 23.66 60 SER L N 1
ATOM 2098 C CA . SER C 3 60 ? -4.179 15.557 35.913 1.00 28.23 60 SER L CA 1
ATOM 2099 C C . SER C 3 60 ? -4.470 14.173 35.344 1.00 22.92 60 SER L C 1
ATOM 2100 O O . SER C 3 60 ? -4.244 13.181 36.045 1.00 27.17 60 SER L O 1
ATOM 2103 N N . ARG C 3 61 ? -4.958 14.069 34.108 1.00 25.38 61 ARG L N 1
ATOM 2104 C CA . ARG C 3 61 ? -5.139 12.745 33.524 1.00 23.86 61 ARG L CA 1
ATOM 2105 C C . ARG C 3 61 ? -3.817 12.089 33.141 1.00 21.34 61 ARG L C 1
ATOM 2106 O O . ARG C 3 61 ? -3.801 10.884 32.867 1.00 23.40 61 ARG L O 1
ATOM 2114 N N . PHE C 3 62 ? -2.721 12.844 33.117 1.00 19.27 62 PHE L N 1
ATOM 2115 C CA . PHE C 3 62 ? -1.383 12.281 32.988 1.00 21.84 62 PHE L CA 1
ATOM 2116 C C . PHE C 3 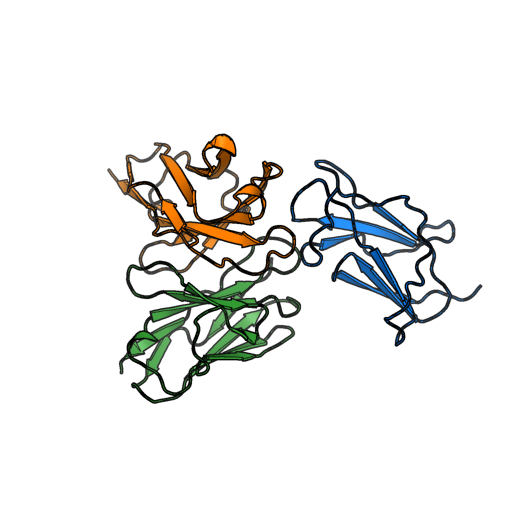62 ? -0.855 11.901 34.364 1.00 20.63 62 PHE L C 1
ATOM 2117 O O . PHE C 3 62 ? -1.058 12.628 35.340 1.00 20.52 62 PHE L O 1
ATOM 2125 N N . SER C 3 63 ? -0.174 10.760 34.443 1.00 19.35 63 SER L N 1
ATOM 2126 C CA . SER C 3 63 ? 0.473 10.399 35.697 1.00 20.75 63 SER L CA 1
ATOM 2127 C C . SER C 3 63 ? 1.714 9.567 35.414 1.00 19.46 63 SER L C 1
ATOM 2128 O O . SER C 3 63 ? 1.690 8.653 34.590 1.00 19.91 63 SER L O 1
ATOM 2131 N N . GLY C 3 64 ? 2.793 9.889 36.109 1.00 16.62 64 GLY L N 1
ATOM 2132 C CA . GLY C 3 64 ? 4.045 9.164 35.988 1.00 17.09 64 GLY L CA 1
ATOM 2133 C C . GLY C 3 64 ? 4.301 8.368 37.255 1.00 17.93 64 GLY L C 1
ATOM 2134 O O . GLY C 3 64 ? 3.970 8.813 38.360 1.00 19.81 64 GLY L O 1
ATOM 2135 N N . SER C 3 65 ? 4.872 7.185 37.078 1.00 17.92 65 SER L N 1
ATOM 2136 C CA . SER C 3 65 ? 5.283 6.356 38.194 1.00 19.85 65 SER L CA 1
ATOM 2137 C C . SER C 3 65 ? 6.499 5.570 37.740 1.00 22.27 65 SER L C 1
ATOM 2138 O O . SER C 3 65 ? 6.899 5.625 36.578 1.00 19.04 65 SER L O 1
ATOM 2141 N N . GLY C 3 66 ? 7.088 4.844 38.675 1.00 24.24 66 GLY L N 1
ATOM 2142 C CA . GLY C 3 66 ? 8.254 4.036 38.400 1.00 22.75 66 GLY L CA 1
ATOM 2143 C C . GLY C 3 66 ? 9.409 4.372 39.324 1.00 33.36 66 GLY L C 1
ATOM 2144 O O . GLY C 3 66 ? 9.420 5.385 40.019 1.00 37.14 66 GLY L O 1
ATOM 2145 N N . SER C 3 67 ? 10.395 3.488 39.300 1.00 38.05 67 SER L N 1
ATOM 2146 C CA . SER C 3 67 ? 11.583 3.665 40.127 1.00 28.81 67 SER L CA 1
ATOM 2147 C C . SER C 3 67 ? 12.633 2.677 39.643 1.00 35.12 67 SER L C 1
ATOM 2148 O O . SER C 3 67 ? 12.376 1.840 38.768 1.00 25.33 67 SER L O 1
ATOM 2151 N N . GLY C 3 68 ? 13.829 2.798 40.214 1.00 42.51 68 GLY L N 1
ATOM 2152 C CA . GLY C 3 68 ? 14.929 1.963 39.799 1.00 37.39 68 GLY L CA 1
ATOM 2153 C C . GLY C 3 68 ? 15.165 2.139 38.319 1.00 40.34 68 GLY L C 1
ATOM 2154 O O . GLY C 3 68 ? 15.692 3.163 37.866 1.00 32.59 68 GLY L O 1
ATOM 2155 N N . THR C 3 69 ? 14.750 1.130 37.557 1.00 32.71 69 THR L N 1
ATOM 2156 C CA . THR C 3 69 ? 14.946 1.108 36.124 1.00 27.76 69 THR L CA 1
ATOM 2157 C C . THR C 3 69 ? 13.659 1.042 35.311 1.00 20.33 69 THR L C 1
ATOM 2158 O O . THR C 3 69 ? 13.736 1.126 34.082 1.00 19.75 69 THR L O 1
ATOM 2162 N N . GLN C 3 70 ? 12.487 0.900 35.934 1.00 25.47 70 GLN L N 1
ATOM 2163 C CA . GLN C 3 70 ? 11.242 0.750 35.181 1.00 25.77 70 GLN L CA 1
ATOM 2164 C C . GLN C 3 70 ? 10.307 1.904 35.512 1.00 27.52 70 GLN L C 1
ATOM 2165 O O . GLN C 3 70 ? 9.993 2.134 36.687 1.00 29.12 70 GLN L O 1
ATOM 2171 N N . TYR C 3 71 ? 9.863 2.630 34.477 1.00 14.64 71 TYR L N 1
ATOM 2172 C CA . TYR C 3 71 ? 9.012 3.798 34.645 1.00 11.97 71 TYR L CA 1
ATOM 2173 C C . TYR C 3 71 ? 7.842 3.726 33.676 1.00 13.64 71 TYR L C 1
ATOM 2174 O O . TYR C 3 71 ? 7.946 3.147 32.595 1.00 13.47 71 TYR L O 1
ATOM 2183 N N . SER C 3 72 ? 6.729 4.336 34.074 1.00 14.91 72 SER L N 1
ATOM 2184 C CA . SER C 3 72 ? 5.470 4.256 33.353 1.00 17.42 72 SER L CA 1
ATOM 2185 C C . SER C 3 72 ? 4.832 5.635 33.286 1.00 13.38 72 SER L C 1
ATOM 2186 O O . SER C 3 72 ? 4.853 6.390 34.263 1.00 18.10 72 SER L O 1
ATOM 2189 N N . LEU C 3 73 ? 4.280 5.953 32.119 1.00 13.53 73 LEU L N 1
ATOM 2190 C CA . LEU C 3 73 ? 3.416 7.104 31.913 1.00 14.83 73 LEU L CA 1
ATOM 2191 C C . LEU C 3 73 ? 2.025 6.596 31.558 1.00 16.32 73 LEU L C 1
ATOM 2192 O O . LEU C 3 73 ? 1.871 5.792 30.633 1.00 14.61 73 LEU L O 1
ATOM 2197 N N . LYS C 3 74 ? 1.021 7.061 32.295 1.00 13.16 74 LYS L N 1
ATOM 2198 C CA . LYS C 3 74 ? -0.357 6.632 32.120 1.00 14.43 74 LYS L CA 1
ATOM 2199 C C . LYS C 3 74 ? -1.202 7.838 31.744 1.00 15.42 74 LYS L C 1
ATOM 2200 O O . LYS C 3 74 ? -1.142 8.877 32.414 1.00 16.84 74 LYS L O 1
ATOM 2206 N N . ILE C 3 75 ? -1.972 7.704 30.669 1.00 15.98 75 ILE L N 1
ATOM 2207 C CA . ILE C 3 75 ? -2.886 8.739 30.207 1.00 16.79 75 ILE L CA 1
ATOM 2208 C C . ILE C 3 75 ? -4.298 8.187 30.331 1.00 18.60 75 ILE L C 1
ATOM 2209 O O . ILE C 3 75 ? -4.679 7.258 29.606 1.00 18.83 75 ILE L O 1
ATOM 2214 N N . ASN C 3 76 ? -5.068 8.748 31.255 1.00 24.26 76 ASN L N 1
ATOM 2215 C CA . ASN C 3 76 ? -6.489 8.462 31.364 1.00 26.63 76 ASN L CA 1
ATOM 2216 C C . ASN C 3 76 ? -7.269 9.365 30.421 1.00 24.42 76 ASN L C 1
ATOM 2217 O O . ASN C 3 76 ? -6.833 10.472 30.098 1.00 29.88 76 ASN L O 1
ATOM 2222 N N . SER C 3 77 ? -8.431 8.879 29.987 1.00 25.28 77 SER L N 1
ATOM 2223 C CA . SER C 3 77 ? -9.413 9.682 29.257 1.00 28.00 77 SER L CA 1
ATOM 2224 C C . SER C 3 77 ? -8.757 10.474 28.124 1.00 26.00 77 SER L C 1
ATOM 2225 O O . SER C 3 77 ? -8.770 11.706 28.099 1.00 27.81 77 SER L O 1
ATOM 2228 N N . LEU C 3 78 ? -8.155 9.728 27.196 1.00 22.47 78 LEU L N 1
ATOM 2229 C CA . LEU C 3 78 ? -7.440 10.319 26.071 1.00 20.33 78 LEU L CA 1
ATOM 2230 C C . LEU C 3 78 ? -8.268 11.397 25.384 1.00 26.20 78 LEU L C 1
ATOM 2231 O O . LEU C 3 78 ? -9.463 11.224 25.135 1.00 23.01 78 LEU L O 1
ATOM 2236 N N . GLN C 3 79 ? -7.618 12.510 25.084 1.00 24.21 79 GLN L N 1
ATOM 2237 C CA . GLN C 3 79 ? -8.200 13.614 24.346 1.00 22.36 79 GLN L CA 1
ATOM 2238 C C . GLN C 3 79 ? -7.496 13.762 23.005 1.00 23.71 79 GLN L C 1
ATOM 2239 O O . GLN C 3 79 ? -6.365 13.293 22.835 1.00 21.67 79 GLN L O 1
ATOM 2245 N N . PRO C 3 80 ? -8.143 14.387 22.016 1.00 25.17 80 PRO L N 1
ATOM 2246 C CA . PRO C 3 80 ? -7.523 14.483 20.682 1.00 26.35 80 PRO L CA 1
ATOM 2247 C C . PRO C 3 80 ? -6.131 15.094 20.690 1.00 26.77 80 PRO L C 1
ATOM 2248 O O . PRO C 3 80 ? -5.282 14.692 19.885 1.00 27.01 80 PRO L O 1
ATOM 2252 N N . GLU C 3 81 ? -5.863 16.045 21.587 1.00 24.77 81 GLU L N 1
ATOM 2253 C CA . GLU C 3 81 ? -4.557 16.691 21.636 1.00 25.60 81 GLU L CA 1
ATOM 2254 C C . GLU C 3 81 ? -3.473 15.805 22.234 1.00 29.13 81 GLU L C 1
ATOM 2255 O O . GLU C 3 81 ? -2.298 16.187 22.202 1.00 25.27 81 GLU L O 1
ATOM 2261 N N . ASP C 3 82 ? -3.829 14.632 22.761 1.00 24.21 82 ASP L N 1
ATOM 2262 C CA . ASP C 3 82 ? -2.855 13.750 23.399 1.00 24.42 82 ASP L CA 1
ATOM 2263 C C . ASP C 3 82 ? -2.074 12.900 22.407 1.00 24.13 82 ASP L C 1
ATOM 2264 O O . ASP C 3 82 ? -1.112 12.241 22.793 1.00 22.72 82 ASP L O 1
ATOM 2269 N N . PHE C 3 83 ? -2.516 12.828 21.158 1.00 26.43 83 PHE L N 1
ATOM 2270 C CA . PHE C 3 83 ? -1.862 12.024 20.134 1.00 25.98 83 PHE L CA 1
ATOM 2271 C C . PHE C 3 83 ? -0.569 12.618 19.631 1.00 26.24 83 PHE L C 1
ATOM 2272 O O . PHE C 3 83 ? -0.470 13.778 19.553 1.00 33.88 83 PHE L O 1
ATOM 2280 N N . GLY C 3 84 ? 0.399 11.792 19.311 1.00 19.97 84 GLY L N 1
ATOM 2281 C CA . GLY C 3 84 ? 1.723 12.238 18.920 1.00 21.23 84 GLY L CA 1
ATOM 2282 C C . GLY C 3 84 ? 2.758 11.240 19.405 1.00 20.95 84 GLY L C 1
ATOM 2283 O O . GLY C 3 84 ? 2.433 10.105 19.730 1.00 21.01 84 GLY L O 1
ATOM 2284 N N . SER C 3 85 ? 4.010 11.670 19.459 1.00 17.72 85 SER L N 1
ATOM 2285 C CA . SER C 3 85 ? 5.076 10.811 19.947 1.00 16.44 85 SER L CA 1
ATOM 2286 C C . SER C 3 85 ? 5.470 11.221 21.359 1.00 16.49 85 SER L C 1
ATOM 2287 O O . SER C 3 85 ? 5.408 12.392 21.727 1.00 16.66 85 SER L O 1
ATOM 2290 N N . TYR C 3 86 ? 5.850 10.239 22.162 1.00 12.86 86 TYR L N 1
ATOM 2291 C CA . TYR C 3 86 ? 6.273 10.477 23.532 1.00 10.19 86 TYR L CA 1
ATOM 2292 C C . TYR C 3 86 ? 7.692 9.962 23.707 1.00 11.21 86 TYR L C 1
ATOM 2293 O O . TYR C 3 86 ? 8.041 8.890 23.203 1.00 13.62 86 TYR L O 1
ATOM 2302 N N . TYR C 3 87 ? 8.501 10.737 24.424 1.00 10.10 87 TYR L N 1
ATOM 2303 C CA . TYR C 3 87 ? 9.902 10.419 24.645 1.00 11.46 87 TYR L CA 1
ATOM 2304 C C . TYR C 3 87 ? 10.218 10.500 26.131 1.00 10.11 87 TYR L C 1
ATOM 2305 O O . TYR C 3 87 ? 9.671 11.341 26.848 1.00 11.01 87 TYR L O 1
ATOM 2314 N N . CYS C 3 88 ? 11.101 9.617 26.591 1.00 11.48 88 CYS L N 1
ATOM 2315 C CA . CYS C 3 88 ? 11.667 9.717 27.928 1.00 10.74 88 CYS L CA 1
ATOM 2316 C C . CYS C 3 88 ? 13.135 10.120 27.834 1.00 11.58 88 CYS L C 1
ATOM 2317 O O . CYS C 3 88 ? 13.789 9.945 26.803 1.00 12.84 88 CYS L O 1
ATOM 2320 N N . GLN C 3 89 ? 13.640 10.689 28.925 1.00 12.29 89 GLN L N 1
ATOM 2321 C CA . GLN C 3 89 ? 15.022 11.150 28.987 1.00 8.25 89 GLN L CA 1
ATOM 2322 C C . GLN C 3 89 ? 15.483 11.105 30.434 1.00 11.33 89 GLN L C 1
ATOM 2323 O O . GLN C 3 89 ? 14.716 11.432 31.335 1.00 11.25 89 GLN L O 1
ATOM 2329 N N . HIS C 3 90 ? 16.733 10.715 30.662 1.00 9.02 90 HIS L N 1
ATOM 2330 C CA . HIS C 3 90 ? 17.253 10.655 32.020 1.00 8.93 90 HIS L CA 1
ATOM 2331 C C . HIS C 3 90 ? 18.317 11.724 32.227 1.00 10.84 90 HIS L C 1
ATOM 2332 O O . HIS C 3 90 ? 19.004 12.133 31.286 1.00 10.29 90 HIS L O 1
ATOM 2339 N N . PHE C 3 91 ? 18.444 12.178 33.477 1.00 10.53 91 PHE L N 1
ATOM 2340 C CA . PHE C 3 91 ? 19.426 13.195 33.840 1.00 11.13 91 PHE L CA 1
ATOM 2341 C C . PHE C 3 91 ? 20.247 12.787 35.060 1.00 12.67 91 PHE L C 1
ATOM 2342 O O . PHE C 3 91 ? 20.650 13.647 35.848 1.00 12.68 91 PHE L O 1
ATOM 2350 N N . TRP C 3 92 ? 20.528 11.494 35.223 1.00 11.12 92 TRP L N 1
ATOM 2351 C CA . TRP C 3 92 ? 21.211 11.012 36.417 1.00 11.20 92 TRP L CA 1
ATOM 2352 C C . TRP C 3 92 ? 22.720 10.923 36.200 1.00 11.14 92 TRP L C 1
ATOM 2353 O O . TRP C 3 92 ? 23.194 10.180 35.334 1.00 10.80 92 TRP L O 1
ATOM 2364 N N . SER C 3 93 ? 23.409 11.595 37.091 1.00 11.67 93 SER L N 1
ATOM 2365 C CA . SER C 3 93 ? 24.831 11.466 37.305 1.00 11.83 93 SER L CA 1
ATOM 2366 C C . SER C 3 93 ? 25.860 11.916 36.269 1.00 18.96 93 SER L C 1
ATOM 2367 O O . SER C 3 93 ? 26.727 12.646 36.607 1.00 21.52 93 SER L O 1
ATOM 2370 N N . THR C 3 94 ? 25.755 11.419 35.061 1.00 13.07 94 THR L N 1
ATOM 2371 C CA . THR C 3 94 ? 26.726 11.752 34.058 1.00 14.12 94 THR L CA 1
ATOM 2372 C C . THR C 3 94 ? 26.198 11.612 32.657 1.00 14.69 94 THR L C 1
ATOM 2373 O O . THR C 3 94 ? 25.471 10.736 32.435 1.00 13.99 94 THR L O 1
ATOM 2377 N N . PRO C 3 95 ? 26.572 12.537 31.768 1.00 14.12 95 PRO L N 1
ATOM 2378 C CA . PRO C 3 95 ? 26.063 12.467 30.397 1.00 14.55 95 PRO L CA 1
ATOM 2379 C C . PRO C 3 95 ? 26.572 11.223 29.691 1.00 15.93 95 PRO L C 1
ATOM 2380 O O . PRO C 3 95 ? 27.490 10.550 30.185 1.00 14.65 95 PRO L O 1
ATOM 2384 N N . PRO C 3 96 ? 26.000 10.869 28.527 1.00 15.67 96 PRO L N 1
ATOM 2385 C CA . PRO C 3 96 ? 24.948 11.576 27.788 1.00 12.86 96 PRO L CA 1
ATOM 2386 C C . PRO C 3 96 ? 23.567 11.452 28.426 1.00 12.97 96 PRO L C 1
ATOM 2387 O O . PRO C 3 96 ? 23.241 10.411 29.000 1.00 14.43 96 PRO L O 1
ATOM 2391 N N . TRP C 3 97 ? 22.775 12.522 28.335 1.00 13.43 97 TRP L N 1
ATOM 2392 C CA . TRP C 3 97 ? 21.394 12.518 28.820 1.00 13.70 97 TRP L CA 1
ATOM 2393 C C . TRP C 3 97 ? 20.527 11.913 27.719 1.00 11.85 97 TRP L C 1
ATOM 2394 O O . TRP C 3 97 ? 19.832 12.601 26.968 1.00 13.86 97 TRP L O 1
ATOM 2405 N N . THR C 3 98 ? 20.582 10.588 27.627 1.00 13.54 98 THR L N 1
ATOM 2406 C CA . THR C 3 98 ? 20.017 9.888 26.482 1.00 14.92 98 THR L CA 1
ATOM 2407 C C . THR C 3 98 ? 18.492 9.902 26.508 1.00 13.80 98 THR L C 1
ATOM 2408 O O . THR C 3 98 ? 17.858 9.957 27.566 1.00 12.12 98 THR L O 1
ATOM 2412 N N . PHE C 3 99 ? 17.910 9.856 25.314 1.00 14.30 99 PHE L N 1
ATOM 2413 C CA . PHE C 3 99 ? 16.475 9.737 25.114 1.00 15.29 99 PHE L CA 1
ATOM 2414 C C . PHE C 3 99 ? 16.110 8.286 24.834 1.00 14.64 99 PHE L C 1
ATOM 2415 O O . PHE C 3 99 ? 16.898 7.529 24.262 1.00 13.63 99 PHE L O 1
ATOM 2423 N N . GLY C 3 100 ? 14.898 7.909 25.223 1.00 11.08 100 GLY L N 1
ATOM 2424 C CA . GLY C 3 100 ? 14.313 6.689 24.711 1.00 12.92 100 GLY L CA 1
ATOM 2425 C C . GLY C 3 100 ? 14.007 6.817 23.230 1.00 16.31 100 GLY L C 1
ATOM 2426 O O . GLY C 3 100 ? 14.008 7.905 22.651 1.00 13.58 100 GLY L O 1
ATOM 2427 N N . GLY C 3 101 ? 13.738 5.673 22.601 1.00 15.16 101 GLY L N 1
ATOM 2428 C CA . GLY C 3 101 ? 13.501 5.649 21.166 1.00 18.41 101 GLY L CA 1
ATOM 2429 C C . GLY C 3 101 ? 12.175 6.234 20.727 1.00 15.98 101 GLY L C 1
ATOM 2430 O O . GLY C 3 101 ? 11.977 6.427 19.522 1.00 16.96 101 GLY L O 1
ATOM 2431 N N . GLY C 3 102 ? 11.274 6.515 21.655 1.00 14.00 102 GLY L N 1
ATOM 2432 C CA . GLY C 3 102 ? 10.003 7.122 21.324 1.00 14.99 102 GLY L CA 1
ATOM 2433 C C . GLY C 3 102 ? 8.889 6.102 21.184 1.00 16.22 102 GLY L C 1
ATOM 2434 O O . GLY C 3 102 ? 9.102 4.954 20.776 1.00 16.30 102 GLY L O 1
ATOM 2435 N N . THR C 3 103 ? 7.676 6.527 21.541 1.00 16.32 103 THR L N 1
ATOM 2436 C CA . THR C 3 103 ? 6.458 5.746 21.361 1.00 16.22 103 THR L CA 1
ATOM 2437 C C . THR C 3 103 ? 5.455 6.586 20.585 1.00 18.33 103 THR L C 1
ATOM 2438 O O . THR C 3 103 ? 5.197 7.736 20.950 1.00 17.74 103 THR L O 1
ATOM 2442 N N . LYS C 3 104 ? 4.881 6.016 19.525 1.00 14.90 104 LYS L N 1
ATOM 2443 C CA . LYS C 3 104 ? 3.935 6.725 18.667 1.00 17.02 104 LYS L CA 1
ATOM 2444 C C . LYS C 3 104 ? 2.512 6.353 19.078 1.00 20.59 104 LYS L C 1
ATOM 2445 O O . LYS C 3 104 ? 2.093 5.203 18.921 1.00 18.37 104 LYS L O 1
ATOM 2451 N N . LEU C 3 105 ? 1.771 7.323 19.611 1.00 17.76 105 LEU L N 1
ATOM 2452 C CA . LEU C 3 105 ? 0.371 7.152 19.976 1.00 17.85 105 LEU L CA 1
ATOM 2453 C C . LEU C 3 105 ? -0.494 7.823 18.911 1.00 22.59 105 LEU L C 1
ATOM 2454 O O . LEU C 3 105 ? -0.427 9.045 18.739 1.00 22.14 105 LEU L O 1
ATOM 2459 N N . GLU C 3 106 ? -1.305 7.034 18.204 1.00 21.22 106 GLU L N 1
ATOM 2460 C CA . GLU C 3 106 ? -2.125 7.554 17.115 1.00 26.77 106 GLU L CA 1
ATOM 2461 C C . GLU C 3 106 ? -3.584 7.137 17.294 1.00 30.54 106 GLU L C 1
ATOM 2462 O O . GLU C 3 106 ? -3.905 6.273 18.114 1.00 27.73 106 GLU L O 1
ATOM 2468 N N . ILE C 3 107 ? -4.490 7.781 16.511 1.00 35.64 107 ILE L N 1
ATOM 2469 C CA . ILE C 3 107 ? -5.924 7.481 16.583 1.00 41.16 107 ILE L CA 1
ATOM 2470 C C . ILE C 3 107 ? -6.216 6.163 15.894 1.00 40.99 107 ILE L C 1
ATOM 2471 O O . ILE C 3 107 ? -5.634 5.822 14.855 1.00 47.67 107 ILE L O 1
ATOM 2476 N N . LYS C 3 108 ? -7.179 5.449 16.452 1.00 38.78 108 LYS L N 1
ATOM 2477 C CA . LYS C 3 108 ? -7.624 4.188 15.893 1.00 41.27 108 LYS L CA 1
ATOM 2478 C C . LYS C 3 108 ? -8.045 4.315 14.426 1.00 49.96 108 LYS L C 1
ATOM 2479 O O . LYS C 3 108 ? -8.822 5.198 14.053 1.00 52.86 108 LYS L O 1
#

Nearest PDB structures (foldseek):
  6j5g-assembly1_H-2  TM=1.007E+00  e=1.024E-23  Mus musculus
  8dcn-assembly1_A  TM=9.897E-01  e=7.772E-20  Mus musculus
  5jxe-assembly2_D  TM=9.873E-01  e=1.973E-19  Homo sapiens
  5b8c-assembly1_B  TM=9.837E-01  e=2.326E-19  Homo sapiens
  6b08-assembly1_C  TM=9.833E-01  e=5.291E-18  Homo sapiens

InterPro domains:
  IPR000336 Flavivirus/Alphavirus glycoprotein, immunoglobulin-like domain superfamily [G3DSA:2.60.40.350] (53-151)
  IPR013755 Flaviviral glycoprotein E, central domain, subdomain 1 [G3DSA:3.30.387.10] (1-10)
  IPR013756 Flaviviral glycoprotein E, central domain, subdomain 2 [G3DSA:3.30.67.10] (11-25)
  IPR014756 Immunoglobulin E-set [SSF81296] (46-153)
  IPR026470 Flavivirus envelope glycoprotein E, Stem/Anchor domain [PF21659] (149-240)
  IPR026470 Flavivirus envelope glycoprotein E, Stem/Anchor domain [TIGR04240] (152-248)
  IPR027287 Glycoprotein E, immunoglobulin-like domain, flavivirus [PF02832] (56-145)
  IPR027287 Glycoprotein E, immunoglobulin-like domain, flavivirus [cd12149] (63-147)
  IPR036253 Flavivirus glycoprotein, central and dimerisation domain superfamily [SSF56983] (1-54)
  IPR038055 Flaviviral glycoprotein E, dimerisation domain [G3DSA:2.60.98.10] (26-50)
  IPR038345 Flavivirus envelope glycoprotein E, Stem/Anchor domain superfamily [G3DSA:1.20.1280.260] (152-248)

B-factor: mean 24.68, std 11.5, range [8.25, 99.67]

Solvent-accessible surface area: 15138 Å² total; per-residue (Å²): 174,91,136,3,5,79,0,0,1,37,55,132,134,39,12,58,82,30,70,120,111,10,4,18,0,42,4,58,4,5,0,14,40,38,0,79,9,42,17,80,0,4,36,121,69,61,90,133,97,73,34,17,100,73,82,25,115,105,8,22,6,74,108,153,39,46,2,104,0,26,0,59,11,42,83,30,57,1,37,0,62,0,15,52,18,48,76,114,39,142,34,139,53,160,183,24,111,12,108,7,37,43,111,69,132,26,130,80,57,35,62,9,122,3,28,0,107,5,54,53,45,80,7,46,79,54,0,0,0,0,0,10,22,92,134,82,117,27,12,56,3,0,0,0,7,1,4,30,52,43,18,46,28,68,16,126,168,11,113,129,43,5,73,6,60,37,53,119,108,37,59,9,0,59,0,75,1,38,70,1,66,82,110,8,32,6,42,2,6,0,0,19,0,86,39,28,63,0,10,8,0,40,82,28,0,94,13,1,59,1,55,15,52,124,154,40,117,10,58,19,55,48,82,62,37,68,14,42,75,38,100,72,18,65,4,39,1,119,4,68,19,80,0,70,47,1,0,0,0,0,12,19,84,172,75,141,18,1,112,18,10,0,72,67,1,127,58,53,15,148,83,25,60,106,46,6,52,10,65,35,70,33,54,88,0,28,0,90,1,60,52,0,55,87,90,2,19,16,26,1,11,0,0,1,0,21,9,53,30,20,0,33,21,2,66,15,1,102,4,78,97,192

Secondary structure (DSSP, 8-state):
-PBPPTT-EEEEEEEEE-SSS-EEEEEEE-SSSSEE--EEEEETTBTTS---EE-SSS-EEETTEE-EEEEE--SEEEEEEETTEEEEEEE---/--EEEEPPPEEE-TT--EEEEEEEESS-GGGEEEEEEEE-TTS-EEEEEEE-TTT--EEE-GGGTTTEEEEEETTTTEEEEEE-S--GGG-EEEEEEEEETTS-----EE---EEEEE--/---EEEE-SEEEE-TT--EEEEEEESS--TT-EEEEEE-TTS--EEEEETTTEEPTT--TTEEEEEETTEEEEEE-S--GGG-EEEEEEE-SSSS--PBP--EEEEE-